Protein AF-A0A917UBI8-F1 (afdb_monomer_lite)

Structure (mmCIF, N/CA/C/O backbone):
data_AF-A0A917UBI8-F1
#
_entry.id   AF-A0A917UBI8-F1
#
loop_
_atom_site.group_PDB
_atom_site.id
_atom_site.type_symbol
_atom_site.label_atom_id
_atom_site.label_alt_id
_atom_site.label_comp_id
_atom_site.label_asym_id
_atom_site.label_entity_id
_atom_site.label_seq_id
_atom_site.pdbx_PDB_ins_code
_atom_site.Cartn_x
_atom_site.Cartn_y
_atom_site.Cartn_z
_atom_site.occupancy
_atom_site.B_iso_or_equiv
_atom_site.auth_seq_id
_atom_site.auth_comp_id
_atom_site.auth_asym_id
_atom_site.auth_atom_id
_atom_site.pdbx_PDB_model_num
ATOM 1 N N . MET A 1 1 ? 27.280 6.535 -14.711 1.00 74.44 1 MET A N 1
ATOM 2 C CA . MET A 1 1 ? 27.714 5.138 -14.961 1.00 74.44 1 MET A CA 1
ATOM 3 C C . MET A 1 1 ? 26.727 4.226 -14.257 1.00 74.44 1 MET A C 1
ATOM 5 O O . MET A 1 1 ? 26.257 4.630 -13.208 1.00 74.44 1 MET A O 1
ATOM 9 N N . ALA A 1 2 ? 26.391 3.058 -14.809 1.00 80.56 2 ALA A N 1
ATOM 10 C CA . ALA A 1 2 ? 25.482 2.138 -14.119 1.00 80.56 2 ALA A CA 1
ATOM 11 C C . ALA A 1 2 ? 26.117 1.591 -12.827 1.00 80.56 2 ALA A C 1
ATOM 13 O O . ALA A 1 2 ? 27.341 1.421 -12.773 1.00 80.56 2 ALA A O 1
ATOM 14 N N . SER A 1 3 ? 25.298 1.287 -11.822 1.00 87.62 3 SER A N 1
ATOM 15 C CA . SER A 1 3 ? 25.750 0.708 -10.553 1.00 87.62 3 SER A CA 1
ATOM 16 C C . SER A 1 3 ? 26.307 -0.712 -10.720 1.00 87.62 3 SER A C 1
ATOM 18 O O . SER A 1 3 ? 26.071 -1.385 -11.731 1.00 87.62 3 SER A O 1
ATOM 20 N N . GLN A 1 4 ? 27.043 -1.208 -9.717 1.00 89.50 4 GLN A N 1
ATOM 21 C CA . GLN A 1 4 ? 27.468 -2.615 -9.709 1.00 89.50 4 GLN A CA 1
ATOM 22 C C . GLN A 1 4 ? 26.261 -3.564 -9.657 1.00 89.50 4 GLN A C 1
ATOM 24 O O . GLN A 1 4 ? 26.251 -4.562 -10.371 1.00 89.50 4 GLN A O 1
ATOM 29 N N . GLY A 1 5 ? 25.216 -3.218 -8.895 1.00 89.19 5 GLY A N 1
ATOM 30 C CA . GLY A 1 5 ? 23.980 -4.003 -8.823 1.00 89.19 5 GLY A CA 1
ATOM 31 C C . GLY A 1 5 ? 23.289 -4.155 -10.182 1.00 89.19 5 GLY A C 1
ATOM 32 O O . GLY A 1 5 ? 22.880 -5.261 -10.533 1.00 89.19 5 GLY A O 1
ATOM 33 N N . PHE A 1 6 ? 23.242 -3.085 -10.987 1.00 91.69 6 PHE A N 1
ATOM 34 C CA . PHE A 1 6 ? 22.719 -3.143 -12.356 1.00 91.69 6 PHE A CA 1
ATOM 35 C C . PHE A 1 6 ? 23.549 -4.078 -13.241 1.00 91.69 6 PHE A C 1
ATOM 37 O O . PHE A 1 6 ? 22.990 -4.904 -13.961 1.00 91.69 6 PHE A O 1
ATOM 44 N N . ARG A 1 7 ? 24.885 -3.980 -13.187 1.00 92.88 7 ARG A N 1
ATOM 45 C CA . ARG A 1 7 ? 25.772 -4.860 -13.969 1.00 92.88 7 ARG A CA 1
ATOM 46 C C . ARG A 1 7 ? 25.582 -6.331 -13.600 1.00 92.88 7 ARG A C 1
ATOM 48 O O . ARG A 1 7 ? 25.448 -7.155 -14.502 1.00 92.88 7 ARG A O 1
ATOM 55 N N . ASP A 1 8 ? 25.516 -6.644 -12.306 1.00 93.31 8 ASP A N 1
ATOM 56 C CA . ASP A 1 8 ? 25.285 -8.006 -11.809 1.00 93.31 8 ASP A CA 1
ATOM 57 C C . ASP A 1 8 ? 23.920 -8.544 -12.267 1.00 93.31 8 ASP A C 1
ATOM 59 O O . ASP A 1 8 ? 23.809 -9.694 -12.689 1.00 93.31 8 ASP A O 1
ATOM 63 N N . TRP A 1 9 ? 22.880 -7.706 -12.226 1.00 94.38 9 TRP A N 1
ATOM 64 C CA . TRP A 1 9 ? 21.537 -8.056 -12.689 1.00 94.38 9 TRP A CA 1
ATOM 65 C C . TRP A 1 9 ? 21.495 -8.350 -14.192 1.00 94.38 9 TRP A C 1
ATOM 67 O O . TRP A 1 9 ? 20.914 -9.351 -14.613 1.00 94.38 9 TRP A O 1
ATOM 77 N N . VAL A 1 10 ? 22.151 -7.516 -15.007 1.00 94.25 10 VAL A N 1
ATOM 78 C CA . VAL A 1 10 ? 22.280 -7.739 -16.454 1.00 94.25 10 VAL A CA 1
ATOM 79 C C . VAL A 1 10 ? 23.043 -9.032 -16.737 1.00 94.25 10 VAL A C 1
ATOM 81 O O . VAL A 1 10 ? 22.577 -9.838 -17.541 1.00 94.25 10 VAL A O 1
ATOM 84 N N . ALA A 1 11 ? 24.165 -9.268 -16.051 1.00 96.56 11 ALA A N 1
ATOM 85 C CA . ALA A 1 11 ? 24.957 -10.489 -16.199 1.00 96.56 11 ALA A CA 1
ATOM 86 C C . ALA A 1 11 ? 24.172 -11.754 -15.805 1.00 96.56 11 ALA A C 1
ATOM 88 O O . ALA A 1 11 ? 24.358 -12.807 -16.409 1.00 96.56 11 ALA A O 1
ATOM 89 N N . ALA A 1 12 ? 23.254 -11.645 -14.841 1.00 95.75 12 ALA A N 1
ATOM 90 C CA . ALA A 1 12 ? 22.365 -12.726 -14.424 1.00 95.75 12 ALA A CA 1
ATOM 91 C C . ALA A 1 12 ? 21.168 -12.966 -15.371 1.00 95.75 12 ALA A C 1
ATOM 93 O O . ALA A 1 12 ? 20.332 -13.818 -15.078 1.00 95.75 12 ALA A O 1
ATOM 94 N N . GLY A 1 13 ? 21.053 -12.228 -16.483 1.00 96.69 13 GLY A N 1
ATOM 95 C CA . GLY A 1 13 ? 19.948 -12.369 -17.440 1.00 96.69 13 GLY A CA 1
ATOM 96 C C . GLY A 1 13 ? 18.699 -11.558 -17.086 1.00 96.69 13 GLY A C 1
ATOM 97 O O . GLY A 1 13 ? 17.601 -11.904 -17.512 1.00 96.69 13 GLY A O 1
ATOM 98 N N . LYS A 1 14 ? 18.857 -10.480 -16.309 1.00 94.31 14 LYS A N 1
ATOM 99 C CA . LYS A 1 14 ? 17.780 -9.582 -15.864 1.00 94.31 14 LYS A CA 1
ATOM 100 C C . LYS A 1 14 ? 16.619 -10.259 -15.099 1.00 94.31 14 LYS A C 1
ATOM 102 O O . LYS A 1 14 ? 15.455 -9.937 -15.348 1.00 94.31 14 LYS A O 1
ATOM 107 N N . PRO A 1 15 ? 16.882 -11.165 -14.140 1.00 95.88 15 PRO A N 1
ATOM 108 C CA . PRO A 1 15 ? 15.826 -11.788 -13.343 1.00 95.88 15 PRO A CA 1
ATOM 109 C C . PRO A 1 15 ? 15.035 -10.744 -12.540 1.00 95.88 15 PRO A C 1
ATOM 111 O O . PRO A 1 15 ? 15.608 -9.821 -11.962 1.00 95.88 15 PRO A O 1
ATOM 114 N N . TYR A 1 16 ? 13.714 -10.894 -12.478 1.00 94.75 16 TYR A N 1
ATOM 115 C CA . TYR A 1 16 ? 12.839 -9.984 -11.741 1.00 94.75 16 TYR A CA 1
ATOM 116 C C . TYR A 1 16 ? 11.715 -10.755 -11.057 1.00 94.75 16 TYR A C 1
ATOM 118 O O . TYR A 1 16 ? 11.096 -11.648 -11.637 1.00 94.75 16 TYR A O 1
ATOM 126 N N . THR A 1 17 ? 11.425 -10.407 -9.809 1.00 95.19 17 THR A N 1
ATOM 127 C CA . THR A 1 17 ? 10.272 -10.929 -9.082 1.00 95.19 17 THR A CA 1
ATOM 128 C C . THR A 1 17 ? 9.752 -9.884 -8.105 1.00 95.19 17 THR A C 1
ATOM 130 O O . THR A 1 17 ? 10.434 -9.526 -7.154 1.00 95.19 17 THR A O 1
ATOM 133 N N . LEU A 1 18 ? 8.512 -9.436 -8.283 1.00 96.75 18 LEU A N 1
ATOM 134 C CA . LEU A 1 18 ? 7.826 -8.643 -7.263 1.00 96.75 18 LEU A CA 1
ATOM 135 C C . LEU A 1 18 ? 7.542 -9.512 -6.020 1.00 96.75 18 LEU A C 1
ATOM 137 O O . LEU A 1 18 ? 7.164 -10.687 -6.159 1.00 96.75 18 LEU A O 1
ATOM 141 N N . ILE A 1 19 ? 7.732 -8.963 -4.820 1.00 97.12 19 ILE A N 1
ATOM 142 C CA . ILE A 1 19 ? 7.431 -9.666 -3.561 1.00 97.12 19 ILE A CA 1
ATOM 143 C C . ILE A 1 19 ? 5.940 -10.001 -3.436 1.00 97.12 19 ILE A C 1
ATOM 145 O O . ILE A 1 19 ? 5.083 -9.315 -4.001 1.00 97.12 19 ILE A O 1
ATOM 149 N N . ARG A 1 20 ? 5.622 -11.071 -2.702 1.00 98.00 20 ARG A N 1
ATOM 150 C CA . ARG A 1 20 ? 4.255 -11.590 -2.555 1.00 98.00 20 ARG A CA 1
ATOM 151 C C . ARG A 1 20 ? 3.246 -10.538 -2.074 1.00 98.00 20 ARG A C 1
ATOM 153 O O . ARG A 1 20 ? 2.217 -10.410 -2.740 1.00 98.00 20 ARG A O 1
ATOM 160 N N . PRO A 1 21 ? 3.506 -9.738 -1.021 1.00 98.25 21 PRO A N 1
ATOM 161 C CA . PRO A 1 21 ? 2.500 -8.788 -0.561 1.00 98.25 21 PRO A CA 1
ATOM 162 C C . PRO A 1 21 ? 2.280 -7.624 -1.540 1.00 98.25 21 PRO A C 1
ATOM 164 O O . PRO A 1 21 ? 1.141 -7.218 -1.763 1.00 98.25 21 PRO A O 1
ATOM 167 N N . ALA A 1 22 ? 3.332 -7.154 -2.219 1.00 97.94 22 ALA A N 1
ATOM 168 C CA . ALA A 1 22 ? 3.197 -6.140 -3.264 1.00 97.94 22 ALA A CA 1
ATOM 169 C C . ALA A 1 22 ? 2.416 -6.676 -4.480 1.00 97.94 22 ALA A C 1
ATOM 171 O O . ALA A 1 22 ? 1.568 -5.976 -5.031 1.00 97.94 22 ALA A O 1
ATOM 172 N N . LYS A 1 23 ? 2.621 -7.945 -4.869 1.00 98.06 23 LYS A N 1
ATOM 173 C CA . LYS A 1 23 ? 1.799 -8.604 -5.903 1.00 98.06 23 LYS A CA 1
ATOM 174 C C . LYS A 1 23 ? 0.319 -8.636 -5.524 1.00 98.06 23 LYS A C 1
ATOM 176 O O . LYS A 1 23 ? -0.518 -8.366 -6.384 1.00 98.06 23 LYS A O 1
ATOM 181 N N . ALA A 1 24 ? 0.003 -8.962 -4.270 1.00 98.19 24 ALA A N 1
ATOM 182 C CA . ALA A 1 24 ? -1.373 -9.004 -3.785 1.00 98.19 24 ALA A CA 1
ATOM 183 C C . ALA A 1 24 ? -2.028 -7.616 -3.820 1.00 98.19 24 ALA A C 1
ATOM 185 O O . ALA A 1 24 ? -3.087 -7.461 -4.429 1.00 98.19 24 ALA A O 1
ATOM 186 N N . LEU A 1 25 ? -1.351 -6.594 -3.284 1.00 98.44 25 LEU A N 1
ATOM 187 C CA . LEU A 1 25 ? -1.843 -5.216 -3.321 1.00 98.44 25 LEU A CA 1
ATOM 188 C C . LEU A 1 25 ? -2.053 -4.732 -4.765 1.00 98.44 25 LEU A C 1
ATOM 190 O O . LEU A 1 25 ? -3.128 -4.235 -5.098 1.00 98.44 25 LEU A O 1
ATOM 194 N N . LYS A 1 26 ? -1.068 -4.947 -5.650 1.00 98.31 26 LYS A N 1
ATOM 195 C CA . LYS A 1 26 ? -1.175 -4.619 -7.080 1.00 98.31 26 LYS A CA 1
ATOM 196 C C . LYS A 1 26 ? -2.383 -5.296 -7.723 1.00 98.31 26 LYS A C 1
ATOM 198 O O . LYS A 1 26 ? -3.141 -4.636 -8.429 1.00 98.31 26 LYS A O 1
ATOM 203 N N . ARG A 1 27 ? -2.575 -6.600 -7.501 1.00 98.25 27 ARG A N 1
ATOM 204 C CA . ARG A 1 27 ? -3.721 -7.350 -8.039 1.00 98.25 27 ARG A CA 1
ATOM 205 C C . ARG A 1 27 ? -5.045 -6.733 -7.589 1.00 98.25 27 ARG A C 1
ATOM 207 O O . ARG A 1 27 ? -5.900 -6.491 -8.436 1.00 98.25 27 ARG A O 1
ATOM 214 N N . ASN A 1 28 ? -5.192 -6.468 -6.294 1.00 97.69 28 ASN A N 1
ATOM 215 C CA . ASN A 1 28 ? -6.452 -6.005 -5.718 1.00 97.69 28 ASN A CA 1
ATOM 216 C C . ASN A 1 28 ? -6.777 -4.573 -6.180 1.00 97.69 28 ASN A C 1
ATOM 218 O O . ASN A 1 28 ? -7.883 -4.319 -6.641 1.00 97.69 28 ASN A O 1
ATOM 222 N N . LEU A 1 29 ? -5.795 -3.664 -6.214 1.00 97.94 29 LEU A N 1
ATOM 223 C CA . LEU A 1 29 ? -5.980 -2.315 -6.769 1.00 97.94 29 LEU A CA 1
ATOM 224 C C . LEU A 1 29 ? -6.343 -2.342 -8.263 1.00 97.94 29 LEU A C 1
ATOM 226 O O . LEU A 1 29 ? -7.257 -1.639 -8.698 1.00 97.94 29 LEU A O 1
ATOM 230 N N . LYS A 1 30 ? -5.674 -3.189 -9.057 1.00 97.88 30 LYS A N 1
ATOM 231 C CA . LYS A 1 30 ? -5.995 -3.346 -10.484 1.00 97.88 30 LYS A CA 1
ATOM 232 C C . LYS A 1 30 ? -7.395 -3.918 -10.711 1.00 97.88 30 LYS A C 1
ATOM 234 O O . LYS A 1 30 ? -8.026 -3.544 -11.695 1.00 97.88 30 LYS A O 1
ATOM 239 N N . ALA A 1 31 ? -7.900 -4.771 -9.816 1.00 97.25 31 ALA A N 1
ATOM 240 C CA . ALA A 1 31 ? -9.273 -5.277 -9.886 1.00 97.25 31 ALA A CA 1
ATOM 241 C C . ALA A 1 31 ? -10.322 -4.157 -9.746 1.00 97.25 31 ALA A C 1
ATOM 243 O O . ALA A 1 31 ? -11.411 -4.269 -10.301 1.00 97.25 31 ALA A O 1
ATOM 244 N N . HIS A 1 32 ? -9.968 -3.044 -9.095 1.00 96.38 32 HIS A N 1
ATOM 245 C CA . HIS A 1 32 ? -10.801 -1.838 -9.023 1.00 96.38 32 HIS A CA 1
ATOM 246 C C . HIS A 1 32 ? -10.590 -0.866 -10.187 1.00 96.38 32 HIS A C 1
ATOM 248 O O . HIS A 1 32 ? -11.208 0.196 -10.195 1.00 96.38 32 HIS A O 1
ATOM 254 N N . GLY A 1 33 ? -9.757 -1.202 -11.176 1.00 96.31 33 GLY A N 1
ATOM 255 C CA . GLY A 1 33 ? -9.504 -0.372 -12.357 1.00 96.31 33 GLY A CA 1
ATOM 256 C C . GLY A 1 33 ? -8.397 0.674 -12.190 1.00 96.31 33 GLY A C 1
ATOM 257 O O . GLY A 1 33 ? -8.319 1.592 -13.002 1.00 96.31 33 GLY A O 1
ATOM 258 N N . LEU A 1 34 ? -7.551 0.558 -11.162 1.00 97.50 34 LEU A N 1
ATOM 259 C CA . LEU A 1 34 ? -6.377 1.420 -10.999 1.00 97.50 34 LEU A CA 1
ATOM 260 C C . LEU A 1 34 ? -5.207 0.961 -11.876 1.00 97.50 34 LEU A C 1
ATOM 262 O O . LEU A 1 34 ? -5.007 -0.234 -12.118 1.00 97.50 34 LEU A O 1
ATOM 266 N N . THR A 1 35 ? -4.382 1.921 -12.289 1.00 97.81 35 THR A N 1
ATOM 267 C CA . THR A 1 35 ? -3.086 1.650 -12.917 1.00 97.81 35 THR A CA 1
ATOM 268 C C . THR A 1 35 ? -2.023 1.551 -11.830 1.00 97.81 35 THR A C 1
ATOM 270 O O . THR A 1 35 ? -1.863 2.471 -11.033 1.00 97.81 35 THR A O 1
ATOM 273 N N . VAL A 1 36 ? -1.298 0.430 -11.799 1.00 97.88 36 VAL A N 1
ATOM 274 C CA . VAL A 1 36 ? -0.231 0.177 -10.822 1.00 97.88 36 VAL A CA 1
ATOM 275 C C . VAL A 1 36 ? 1.026 -0.307 -11.539 1.00 97.88 36 VAL A C 1
ATOM 277 O O . VAL A 1 36 ? 1.007 -1.384 -12.158 1.00 97.88 36 VAL A O 1
ATOM 280 N N . PHE A 1 37 ? 2.104 0.468 -11.437 1.00 96.62 37 PHE A N 1
ATOM 281 C CA . PHE A 1 37 ? 3.432 0.114 -11.936 1.00 96.62 37 PHE A CA 1
ATOM 282 C C . PHE A 1 37 ? 4.262 -0.545 -10.831 1.00 96.62 37 PHE A C 1
ATOM 284 O O . PHE A 1 37 ? 4.101 -0.246 -9.654 1.00 96.62 37 PHE A O 1
ATOM 291 N N . ASP A 1 38 ? 5.111 -1.494 -11.207 1.00 94.19 38 ASP A N 1
ATOM 292 C CA . ASP A 1 38 ? 6.000 -2.243 -10.304 1.00 94.19 38 ASP A CA 1
ATOM 293 C C . ASP A 1 38 ? 7.415 -2.404 -10.870 1.00 94.19 38 ASP A C 1
ATOM 295 O O . ASP A 1 38 ? 8.256 -3.088 -10.281 1.00 94.19 38 ASP A O 1
ATOM 299 N N . PHE A 1 39 ? 7.671 -1.830 -12.044 1.00 89.81 39 PHE A N 1
ATOM 300 C CA . PHE A 1 39 ? 8.932 -1.964 -12.748 1.00 89.81 39 PHE A CA 1
ATOM 301 C C . PHE A 1 39 ? 9.517 -0.577 -13.032 1.00 89.81 39 PHE A C 1
ATOM 303 O O . PHE A 1 39 ? 8.788 0.286 -13.522 1.00 89.8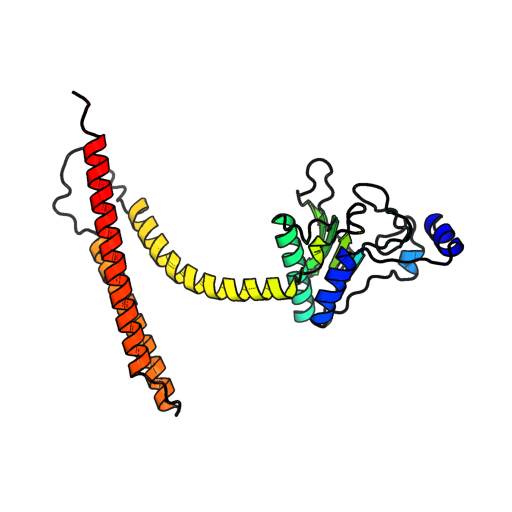1 39 PHE A O 1
ATOM 310 N N . PRO A 1 40 ? 10.814 -0.366 -12.751 1.00 82.00 40 PRO A N 1
ATOM 311 C CA . PRO A 1 40 ? 11.465 0.926 -12.903 1.00 82.00 40 PRO A CA 1
ATOM 312 C C . PRO A 1 40 ? 11.622 1.300 -14.373 1.00 82.00 40 PRO A C 1
ATOM 314 O O . PRO A 1 40 ? 11.914 0.444 -15.217 1.00 82.00 40 PRO A O 1
ATOM 317 N N . ASP A 1 41 ? 11.558 2.597 -14.658 1.00 84.06 41 ASP A N 1
ATOM 318 C CA . ASP A 1 41 ? 12.051 3.118 -15.928 1.00 84.06 41 ASP A CA 1
ATOM 319 C C . ASP A 1 41 ? 13.587 3.009 -16.041 1.00 84.06 41 ASP A C 1
ATOM 321 O O . ASP A 1 41 ? 14.307 2.627 -15.111 1.00 84.06 41 ASP A O 1
ATOM 325 N N . ASP A 1 42 ? 14.107 3.336 -17.221 1.00 82.12 42 ASP A N 1
ATOM 326 C CA . ASP A 1 42 ? 15.540 3.288 -17.515 1.00 82.12 42 ASP A CA 1
ATOM 327 C C . ASP A 1 42 ? 16.378 4.238 -16.640 1.00 82.12 42 ASP A C 1
ATOM 329 O O . ASP A 1 42 ? 17.562 3.968 -16.413 1.00 82.12 42 ASP A O 1
ATOM 333 N N . GLY A 1 43 ? 15.788 5.334 -16.155 1.00 81.81 43 GLY A N 1
ATOM 334 C CA . GLY A 1 43 ? 16.438 6.289 -15.261 1.00 81.81 43 GLY A CA 1
ATOM 335 C C . GLY A 1 43 ? 16.680 5.668 -13.890 1.00 81.81 43 GLY A C 1
ATOM 336 O O . GLY A 1 43 ? 17.830 5.569 -13.457 1.00 81.81 43 GLY A O 1
ATOM 337 N N . HIS A 1 44 ? 15.623 5.133 -13.281 1.00 82.69 44 HIS A N 1
ATOM 338 C CA . HIS A 1 44 ? 15.668 4.423 -12.001 1.00 82.69 44 HIS A CA 1
ATOM 339 C C . HIS A 1 44 ? 16.592 3.200 -12.067 1.00 82.69 44 HIS A C 1
ATOM 341 O O . HIS A 1 44 ? 17.348 2.917 -11.135 1.00 82.69 44 HIS A O 1
ATOM 347 N N . GLN A 1 45 ? 16.604 2.480 -13.196 1.00 84.38 45 GLN A N 1
ATOM 348 C CA . GLN A 1 45 ? 17.492 1.327 -13.370 1.00 84.38 45 GLN A CA 1
ATOM 349 C C . GLN A 1 45 ? 18.979 1.695 -13.308 1.00 84.38 45 GLN A C 1
ATOM 351 O O . GLN A 1 45 ? 19.798 0.878 -12.875 1.00 84.38 45 GLN A O 1
ATOM 356 N N . ARG A 1 46 ? 19.336 2.899 -13.760 1.00 83.69 46 ARG A N 1
ATOM 357 C CA . ARG A 1 46 ? 20.724 3.362 -13.880 1.00 83.69 46 ARG A CA 1
ATOM 358 C C . ARG A 1 46 ? 21.129 4.329 -12.764 1.00 83.69 46 ARG A C 1
ATOM 360 O O . ARG A 1 46 ? 22.274 4.786 -12.786 1.00 83.69 46 ARG A O 1
ATOM 367 N N . ALA A 1 47 ? 20.225 4.617 -11.826 1.00 84.38 47 ALA A N 1
ATOM 368 C CA . ALA A 1 47 ? 20.472 5.464 -10.668 1.00 84.38 47 ALA A CA 1
ATOM 369 C C . ALA A 1 47 ? 21.599 4.907 -9.776 1.00 84.38 47 ALA A C 1
ATOM 371 O O . ALA A 1 47 ? 21.817 3.693 -9.684 1.00 84.38 47 ALA A O 1
ATOM 372 N N . GLU A 1 48 ? 22.324 5.821 -9.128 1.00 85.00 48 GLU A N 1
ATOM 373 C CA . GLU A 1 48 ? 23.371 5.521 -8.151 1.00 85.00 48 GLU A CA 1
ATOM 374 C C . GLU A 1 48 ? 23.140 6.388 -6.895 1.00 85.00 48 GLU A C 1
ATOM 376 O O . GLU A 1 48 ? 23.347 7.603 -6.962 1.00 85.00 48 GLU A O 1
ATOM 381 N N . PRO A 1 49 ? 22.713 5.797 -5.763 1.00 85.69 49 PRO A N 1
ATOM 382 C CA . PRO A 1 49 ? 22.461 4.367 -5.567 1.00 85.69 49 PRO A CA 1
ATOM 383 C C . PRO A 1 49 ? 21.187 3.869 -6.290 1.00 85.69 49 PRO A C 1
ATOM 385 O O . PRO A 1 49 ? 20.302 4.668 -6.584 1.00 85.69 49 PRO A O 1
ATOM 388 N N . PRO A 1 50 ? 21.058 2.554 -6.557 1.00 83.31 50 PRO A N 1
ATOM 389 C CA . PRO A 1 50 ? 19.843 1.972 -7.130 1.00 83.31 50 PRO A CA 1
ATOM 390 C C . PRO A 1 50 ? 18.596 2.166 -6.263 1.00 83.31 50 PRO A C 1
ATOM 392 O O . PRO A 1 50 ? 18.613 1.868 -5.064 1.00 83.31 50 PRO A O 1
ATOM 395 N N . GLU A 1 51 ? 17.502 2.571 -6.902 1.00 83.69 51 GLU A N 1
ATOM 396 C CA . GLU A 1 51 ? 16.236 2.933 -6.256 1.00 83.69 51 GLU A CA 1
ATOM 397 C C . GLU A 1 51 ? 15.271 1.741 -6.112 1.00 83.69 51 GLU A C 1
ATOM 399 O O . GLU A 1 51 ? 15.531 0.629 -6.567 1.00 83.69 51 GLU A O 1
ATOM 404 N N . ASP A 1 52 ? 14.161 1.955 -5.416 1.00 78.31 52 ASP A N 1
ATOM 405 C CA . ASP A 1 52 ? 13.317 0.953 -4.727 1.00 78.31 52 ASP A CA 1
ATOM 406 C C . ASP A 1 52 ? 12.539 0.025 -5.660 1.00 78.31 52 ASP A C 1
ATOM 408 O O . ASP A 1 52 ? 12.212 -1.115 -5.311 1.00 78.31 52 ASP A O 1
ATOM 412 N N . HIS A 1 53 ? 12.281 0.512 -6.870 1.00 85.25 53 HIS A N 1
ATOM 413 C CA . HIS A 1 53 ? 11.693 -0.255 -7.963 1.00 85.25 53 HIS A CA 1
ATOM 414 C C . HIS A 1 53 ? 12.665 -1.288 -8.535 1.00 85.25 53 HIS A C 1
ATOM 416 O O . HIS A 1 53 ? 12.254 -2.263 -9.164 1.00 85.25 53 HIS A O 1
ATOM 422 N N . THR A 1 54 ? 13.970 -1.129 -8.304 1.00 90.62 54 THR A N 1
ATOM 423 C CA . THR A 1 54 ? 14.965 -2.009 -8.912 1.00 90.62 54 THR A CA 1
ATOM 424 C C . THR A 1 54 ? 15.105 -3.353 -8.175 1.00 90.62 54 THR A C 1
ATOM 426 O O . THR A 1 54 ? 15.141 -3.404 -6.943 1.00 90.62 54 THR A O 1
ATOM 429 N N . PRO A 1 55 ? 15.286 -4.471 -8.910 1.00 90.12 55 PRO A N 1
ATOM 430 C CA . PRO A 1 55 ? 15.556 -5.798 -8.335 1.00 90.12 55 PRO A CA 1
ATOM 431 C C . PRO A 1 55 ? 16.889 -5.905 -7.560 1.00 90.12 55 PRO A C 1
ATOM 433 O O . PRO A 1 55 ? 17.205 -6.955 -6.996 1.00 90.12 55 PRO A O 1
ATOM 436 N N . TYR A 1 56 ? 17.687 -4.839 -7.565 1.00 90.88 56 TYR A N 1
ATOM 437 C CA . TYR A 1 56 ? 18.993 -4.685 -6.920 1.00 90.88 56 TYR A CA 1
ATOM 438 C C . TYR A 1 56 ? 19.059 -3.396 -6.091 1.00 90.88 56 TYR A C 1
ATOM 440 O O . TYR A 1 56 ? 20.141 -2.851 -5.876 1.00 90.88 56 TYR A O 1
ATOM 448 N N . SER A 1 57 ? 17.898 -2.912 -5.642 1.00 89.06 57 SER A N 1
ATOM 449 C CA . SER A 1 57 ? 17.775 -1.710 -4.825 1.00 89.06 57 SER A CA 1
ATOM 450 C C . SER A 1 57 ? 18.705 -1.764 -3.613 1.00 89.06 57 SER A C 1
ATOM 452 O O . SER A 1 57 ? 18.761 -2.774 -2.901 1.00 89.06 57 SER A O 1
ATOM 454 N N . ALA A 1 58 ? 19.394 -0.654 -3.347 1.00 86.81 58 ALA A N 1
ATOM 455 C CA . ALA A 1 58 ? 20.254 -0.506 -2.176 1.00 86.81 58 ALA A CA 1
ATOM 456 C C . ALA A 1 58 ? 19.477 -0.081 -0.912 1.00 86.81 58 ALA A C 1
ATOM 458 O O . ALA A 1 58 ? 20.053 -0.039 0.173 1.00 86.81 58 ALA A O 1
ATOM 459 N N . THR A 1 59 ? 18.175 0.212 -1.018 1.00 88.12 59 THR A N 1
ATOM 460 C CA . THR A 1 59 ? 17.369 0.841 0.049 1.00 88.12 59 THR A CA 1
ATOM 461 C C . THR A 1 59 ? 16.651 -0.167 0.961 1.00 88.12 59 THR A C 1
ATOM 463 O O . THR A 1 59 ? 15.608 0.134 1.550 1.00 88.12 59 THR A O 1
ATOM 466 N N . GLY A 1 60 ? 17.182 -1.387 1.080 1.00 88.62 60 GLY A N 1
ATOM 467 C CA . GLY A 1 60 ? 16.592 -2.452 1.895 1.00 88.62 60 GLY A CA 1
ATOM 468 C C . GLY A 1 60 ? 16.475 -2.094 3.385 1.00 88.62 60 GLY A C 1
ATOM 469 O O . GLY A 1 60 ? 17.342 -1.433 3.950 1.00 88.62 60 GLY A O 1
ATOM 470 N N . TRP A 1 61 ? 15.400 -2.552 4.030 1.00 93.00 61 TRP A N 1
ATOM 471 C CA . TRP A 1 61 ? 15.189 -2.472 5.482 1.00 93.00 61 TRP A CA 1
ATOM 472 C C . TRP A 1 61 ? 14.273 -3.616 5.947 1.00 93.00 61 TRP A C 1
ATOM 474 O O . TRP A 1 61 ? 13.305 -3.899 5.243 1.00 93.00 61 TRP A O 1
ATOM 484 N N . PRO A 1 62 ? 14.498 -4.256 7.111 1.00 93.12 62 PRO A N 1
ATOM 485 C CA . PRO A 1 62 ? 15.506 -3.939 8.134 1.00 93.12 62 PRO A CA 1
ATOM 486 C C . PRO A 1 62 ? 16.925 -4.419 7.799 1.00 93.12 62 PRO A C 1
ATOM 488 O O . PRO A 1 62 ? 17.856 -4.167 8.555 1.00 93.12 62 PRO A O 1
ATOM 491 N N . GLY A 1 63 ? 17.107 -5.081 6.659 1.00 90.31 63 GLY A N 1
ATOM 492 C CA . GLY A 1 63 ? 18.411 -5.490 6.151 1.00 90.31 63 GLY A CA 1
ATOM 493 C C . GLY A 1 63 ? 18.492 -5.383 4.628 1.00 90.31 63 GLY A C 1
ATOM 494 O O . GLY A 1 63 ? 17.559 -4.880 3.989 1.00 90.31 63 GLY A O 1
ATOM 495 N N . PRO A 1 64 ? 19.593 -5.867 4.031 1.00 89.12 64 PRO A N 1
ATOM 496 C CA . PRO A 1 64 ? 19.778 -5.856 2.587 1.00 89.12 64 PRO A CA 1
ATOM 497 C C . PRO A 1 64 ? 18.627 -6.548 1.853 1.00 89.12 64 PRO A C 1
ATOM 499 O O . PRO A 1 64 ? 18.059 -7.526 2.335 1.00 89.12 64 PRO A O 1
ATOM 502 N N . ASN A 1 65 ? 18.302 -6.050 0.664 1.00 89.31 65 ASN A N 1
ATOM 503 C CA . ASN A 1 65 ? 17.324 -6.685 -0.207 1.00 89.31 65 ASN A CA 1
ATOM 504 C C . ASN A 1 65 ? 17.841 -8.045 -0.692 1.00 89.31 65 ASN A C 1
ATOM 506 O O . ASN A 1 65 ? 18.972 -8.150 -1.175 1.00 89.31 65 ASN A O 1
ATOM 510 N N . ALA A 1 66 ? 16.993 -9.075 -0.643 1.00 89.88 66 ALA A N 1
ATOM 511 C CA . ALA A 1 66 ? 17.271 -10.305 -1.374 1.00 89.88 66 ALA A CA 1
ATOM 512 C C . ALA A 1 66 ? 17.375 -9.989 -2.872 1.00 89.88 66 ALA A C 1
ATOM 514 O O . ALA A 1 66 ? 16.573 -9.214 -3.412 1.00 89.88 66 ALA A O 1
ATOM 515 N N . ARG A 1 67 ? 18.377 -10.580 -3.530 1.00 90.06 67 ARG A N 1
ATOM 516 C CA . ARG A 1 67 ? 18.645 -10.325 -4.945 1.00 90.06 67 ARG A CA 1
ATOM 517 C C . ARG A 1 67 ? 17.446 -10.698 -5.809 1.00 90.06 67 ARG A C 1
ATOM 519 O O . ARG A 1 67 ? 16.787 -11.717 -5.614 1.00 90.06 67 ARG A O 1
ATOM 526 N N . TRP A 1 68 ? 17.246 -9.844 -6.801 1.00 93.62 68 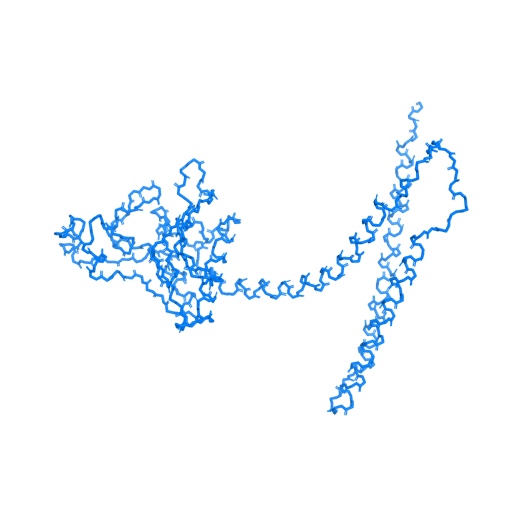TRP A N 1
ATOM 527 C CA . TRP A 1 68 ? 16.287 -9.940 -7.895 1.00 93.62 68 TRP A CA 1
ATOM 528 C C . TRP A 1 68 ? 14.824 -9.748 -7.507 1.00 93.62 68 TRP A C 1
ATOM 530 O O . TRP A 1 68 ? 13.919 -10.059 -8.285 1.00 93.62 68 TRP A O 1
ATOM 540 N N . LYS A 1 69 ? 14.597 -9.192 -6.316 1.00 94.38 69 LYS A N 1
ATOM 541 C CA . LYS A 1 69 ? 13.270 -8.922 -5.774 1.00 94.38 69 LYS A CA 1
ATOM 542 C C . LYS A 1 69 ? 12.994 -7.423 -5.778 1.00 94.38 69 LYS A C 1
ATOM 544 O O . LYS A 1 69 ? 13.746 -6.669 -5.163 1.00 94.38 69 LYS A O 1
ATOM 549 N N . ALA A 1 70 ? 11.920 -7.009 -6.440 1.00 94.81 70 ALA A N 1
ATOM 550 C CA . ALA A 1 70 ? 11.405 -5.643 -6.359 1.00 94.81 70 ALA A CA 1
ATOM 551 C C . ALA A 1 70 ? 10.334 -5.549 -5.270 1.00 94.81 70 ALA A C 1
ATOM 553 O O . ALA A 1 70 ? 9.617 -6.523 -5.010 1.00 94.81 70 ALA A O 1
ATOM 554 N N . ARG A 1 71 ? 10.252 -4.389 -4.613 1.00 95.62 71 ARG A N 1
ATOM 555 C CA . ARG A 1 71 ? 9.402 -4.182 -3.424 1.00 95.62 71 ARG A CA 1
ATOM 556 C C . ARG A 1 71 ? 8.562 -2.919 -3.486 1.00 95.62 71 ARG A C 1
ATOM 558 O O . ARG A 1 71 ? 7.837 -2.658 -2.528 1.00 95.62 71 ARG A O 1
ATOM 565 N N . ALA A 1 72 ? 8.684 -2.153 -4.563 1.00 96.25 72 ALA A N 1
ATOM 566 C CA . ALA A 1 72 ? 7.970 -0.907 -4.731 1.00 96.25 72 ALA A CA 1
ATOM 567 C C . ALA A 1 72 ? 6.816 -1.026 -5.730 1.00 96.25 72 ALA A C 1
ATOM 569 O O . ALA A 1 72 ? 6.823 -1.895 -6.606 1.00 96.25 72 ALA A O 1
ATOM 570 N N . LEU A 1 73 ? 5.812 -0.173 -5.542 1.00 97.88 73 LEU A N 1
ATOM 571 C CA . LEU A 1 73 ? 4.655 -0.005 -6.411 1.00 97.88 73 LEU A CA 1
ATOM 572 C C . LEU A 1 73 ? 4.356 1.482 -6.558 1.00 97.88 73 LEU A C 1
ATOM 574 O O . LEU A 1 73 ? 4.347 2.181 -5.549 1.00 97.88 73 LEU A O 1
ATOM 578 N N . ASP A 1 74 ? 3.983 1.910 -7.759 1.00 97.62 74 ASP A N 1
ATOM 579 C CA . ASP A 1 74 ? 3.417 3.239 -7.993 1.00 97.62 74 ASP A CA 1
ATOM 580 C C . ASP A 1 74 ? 1.948 3.097 -8.378 1.00 97.62 74 ASP A C 1
ATOM 582 O O . ASP A 1 74 ? 1.608 2.482 -9.393 1.00 97.62 74 ASP A O 1
ATOM 586 N N . ILE A 1 75 ? 1.066 3.645 -7.547 1.00 98.25 75 ILE A N 1
ATOM 587 C CA . ILE A 1 75 ? -0.380 3.667 -7.761 1.00 98.25 75 ILE A CA 1
ATOM 588 C C . ILE A 1 75 ? -0.725 5.004 -8.412 1.00 98.25 75 ILE A C 1
ATOM 590 O O . ILE A 1 75 ? -0.611 6.069 -7.796 1.00 98.25 75 ILE A O 1
AT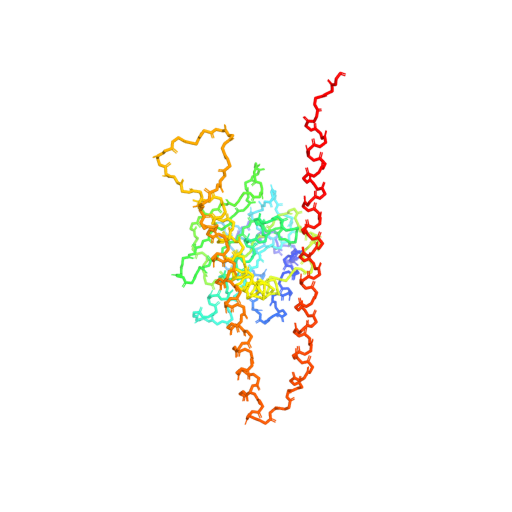OM 594 N N . MET A 1 76 ? -1.135 4.951 -9.674 1.00 97.38 76 MET A N 1
ATOM 595 C CA . MET A 1 76 ? -1.444 6.145 -10.450 1.00 97.38 76 MET A CA 1
ATOM 596 C C . MET A 1 76 ? -2.878 6.604 -10.193 1.00 97.38 76 MET A C 1
ATOM 598 O O . MET A 1 76 ? -3.775 5.760 -10.083 1.00 97.38 76 MET A O 1
ATOM 602 N N . PRO A 1 77 ? -3.133 7.923 -10.190 1.00 94.94 77 PRO A N 1
ATOM 603 C CA . PRO A 1 77 ? -4.499 8.415 -10.194 1.00 94.94 77 PRO A CA 1
ATOM 604 C C . PRO A 1 77 ? -5.186 7.966 -11.492 1.00 94.94 77 PRO A C 1
ATOM 606 O O . PRO A 1 77 ? -4.569 7.960 -12.561 1.00 94.94 77 PRO A O 1
ATOM 609 N N . ARG A 1 78 ? -6.477 7.613 -11.438 1.00 93.31 78 ARG A N 1
ATOM 610 C CA . ARG A 1 78 ? -7.228 7.231 -12.656 1.00 93.31 78 ARG A CA 1
ATOM 611 C C . ARG A 1 78 ? -7.329 8.355 -13.677 1.00 93.31 78 ARG A C 1
ATOM 613 O O . ARG A 1 78 ? -7.509 8.100 -14.865 1.00 93.31 78 ARG A O 1
ATOM 620 N N . ALA A 1 79 ? -7.275 9.590 -13.201 1.00 92.00 79 ALA A N 1
ATOM 621 C CA . ALA A 1 79 ? -7.359 10.777 -14.021 1.00 92.00 79 ALA A CA 1
ATOM 622 C C . ALA A 1 79 ? -6.453 11.862 -13.448 1.00 92.00 79 ALA A C 1
ATOM 624 O O . ALA A 1 79 ? -6.364 12.031 -12.232 1.00 92.00 79 ALA A O 1
ATOM 625 N N . ASP A 1 80 ? -5.839 12.641 -14.333 1.00 89.19 80 ASP A N 1
ATOM 626 C CA . ASP A 1 80 ? -5.064 13.820 -13.955 1.00 89.19 80 ASP A CA 1
ATOM 627 C C . ASP A 1 80 ? -5.995 15.019 -13.695 1.00 89.19 80 ASP A C 1
ATOM 629 O O . ASP A 1 80 ? -6.075 15.989 -14.447 1.00 89.19 80 ASP A O 1
ATOM 633 N N . ASN A 1 81 ? -6.816 14.896 -12.654 1.00 89.25 81 ASN A N 1
ATOM 634 C CA . ASN A 1 81 ? -7.744 15.926 -12.201 1.00 89.25 81 ASN A CA 1
ATOM 635 C C . ASN A 1 81 ? -7.920 15.863 -10.673 1.00 89.25 81 ASN A C 1
ATOM 637 O O . ASN A 1 81 ? -7.338 15.015 -9.996 1.00 89.25 81 ASN A O 1
ATOM 641 N N . SER A 1 82 ? -8.709 16.780 -10.108 1.00 90.19 82 SER A N 1
ATOM 642 C CA . SER A 1 82 ? -8.931 16.848 -8.656 1.00 90.19 82 SER A CA 1
ATOM 643 C C . SER A 1 82 ? -9.532 15.566 -8.076 1.00 90.19 82 SER A C 1
ATOM 645 O O . SER A 1 82 ? -9.135 15.159 -6.989 1.00 90.19 82 SER A O 1
ATOM 647 N N . ALA A 1 83 ? -10.441 14.908 -8.801 1.00 92.69 83 ALA A N 1
ATOM 648 C CA . ALA A 1 83 ? -11.065 13.666 -8.357 1.00 92.69 83 ALA A CA 1
ATOM 649 C C . ALA A 1 83 ? -10.057 12.508 -8.305 1.00 92.69 83 ALA A C 1
ATOM 651 O O . ALA A 1 83 ? -9.997 11.801 -7.303 1.00 92.69 83 ALA A O 1
ATOM 652 N N . GLY A 1 84 ? -9.218 12.352 -9.335 1.00 92.69 84 GLY A N 1
ATOM 653 C CA . GLY A 1 84 ? -8.170 11.328 -9.350 1.00 92.69 84 GLY A CA 1
ATOM 654 C C . GLY A 1 84 ? -7.089 11.567 -8.293 1.00 92.69 84 GLY A C 1
ATOM 655 O O . GLY A 1 84 ? -6.649 10.619 -7.644 1.00 92.69 84 GLY A O 1
ATOM 656 N N . ARG A 1 85 ? -6.706 12.830 -8.050 1.00 91.19 85 ARG A N 1
ATOM 657 C CA . ARG A 1 85 ? -5.794 13.179 -6.945 1.00 91.19 85 ARG A CA 1
ATOM 658 C C . ARG A 1 85 ? -6.395 12.855 -5.580 1.00 91.19 85 ARG A C 1
ATOM 660 O O . ARG A 1 85 ? -5.705 12.277 -4.747 1.00 91.19 85 ARG A O 1
ATOM 667 N N . LYS A 1 86 ? -7.675 13.178 -5.374 1.00 94.88 86 LYS A N 1
ATOM 668 C CA . LYS A 1 86 ? -8.390 12.839 -4.142 1.00 94.88 86 LYS A CA 1
ATOM 669 C C . LYS A 1 86 ? -8.449 11.328 -3.910 1.00 94.88 86 LYS A C 1
ATOM 671 O O . LYS A 1 86 ? -8.116 10.890 -2.817 1.00 94.88 86 LYS A O 1
ATOM 676 N N . GLU A 1 87 ? -8.798 10.538 -4.927 1.00 95.19 87 GLU A N 1
ATOM 677 C CA . GLU A 1 87 ? -8.823 9.071 -4.814 1.00 95.19 87 GLU A CA 1
ATOM 678 C C . GLU A 1 87 ? -7.462 8.526 -4.357 1.00 95.19 87 GLU A C 1
ATOM 680 O O . GLU A 1 87 ? -7.392 7.715 -3.436 1.00 95.19 87 GLU A O 1
ATOM 685 N N . ASN A 1 88 ? -6.368 9.009 -4.950 1.00 95.69 88 ASN A N 1
ATOM 686 C CA . ASN A 1 88 ? -5.027 8.576 -4.564 1.00 95.69 88 ASN A CA 1
ATOM 687 C C . ASN A 1 88 ? -4.662 8.993 -3.130 1.00 95.69 88 ASN A C 1
ATOM 689 O O . ASN A 1 88 ? -4.104 8.190 -2.379 1.00 95.69 88 ASN A O 1
ATOM 693 N N . ALA A 1 89 ? -5.010 10.218 -2.728 1.00 96.69 89 ALA A N 1
ATOM 694 C CA . ALA A 1 89 ? -4.832 10.680 -1.355 1.00 96.69 89 ALA A CA 1
ATOM 695 C C . ALA A 1 89 ? -5.619 9.810 -0.357 1.00 96.69 89 ALA A C 1
ATOM 697 O O . ALA A 1 89 ? -5.093 9.438 0.693 1.00 96.69 89 ALA A O 1
ATOM 698 N N . ASP A 1 90 ? -6.848 9.421 -0.694 1.00 97.00 90 ASP A N 1
ATOM 699 C CA . ASP A 1 90 ? -7.672 8.547 0.142 1.00 97.00 90 ASP A CA 1
ATOM 700 C C . ASP A 1 90 ? -7.076 7.133 0.254 1.00 97.00 90 ASP A C 1
ATOM 702 O O . ASP A 1 90 ? -6.976 6.601 1.364 1.00 97.00 90 ASP A O 1
ATOM 706 N N . ILE A 1 91 ? -6.566 6.565 -0.848 1.00 98.06 91 ILE A N 1
ATOM 707 C CA . ILE A 1 91 ? -5.835 5.284 -0.836 1.00 98.06 91 ILE A CA 1
ATOM 708 C C . ILE A 1 91 ? -4.621 5.365 0.094 1.00 98.06 91 ILE A C 1
ATOM 710 O O . ILE A 1 91 ? -4.439 4.493 0.950 1.00 98.06 91 ILE A O 1
ATOM 714 N N . ALA A 1 92 ? -3.798 6.411 -0.037 1.00 98.31 92 ALA A N 1
ATOM 715 C CA . ALA A 1 92 ? -2.627 6.602 0.815 1.00 98.31 92 ALA A CA 1
ATOM 716 C C . ALA A 1 92 ? -3.022 6.685 2.295 1.00 98.31 92 ALA A C 1
ATOM 718 O O . ALA A 1 92 ? -2.462 5.967 3.127 1.00 98.31 92 ALA A O 1
ATOM 719 N N . ARG A 1 93 ? -4.042 7.486 2.629 1.00 97.88 93 ARG A N 1
ATOM 720 C CA . ARG A 1 93 ? -4.568 7.592 3.998 1.00 97.88 93 ARG A CA 1
ATOM 721 C C . ARG A 1 93 ? -5.076 6.265 4.535 1.00 97.88 93 ARG A C 1
ATOM 723 O O . ARG A 1 93 ? -4.853 5.982 5.711 1.00 97.88 93 ARG A O 1
ATOM 730 N N . GLN A 1 94 ? -5.736 5.453 3.714 1.00 98.19 94 GLN A N 1
ATOM 731 C CA . GLN A 1 94 ? -6.210 4.144 4.146 1.00 98.19 94 GLN A CA 1
ATOM 732 C C . GLN A 1 94 ? -5.046 3.202 4.474 1.00 98.19 94 GLN A C 1
ATOM 734 O O . GLN A 1 94 ? -5.063 2.559 5.525 1.00 98.19 94 GLN A O 1
ATOM 739 N N . LEU A 1 95 ? -4.011 3.166 3.627 1.00 98.31 95 LEU A N 1
ATOM 740 C CA . LEU A 1 95 ? -2.798 2.381 3.875 1.00 98.31 95 LEU A CA 1
ATOM 741 C C . LEU A 1 95 ? -2.089 2.839 5.157 1.00 98.31 95 LEU A C 1
ATOM 743 O O . LEU A 1 95 ? -1.725 2.007 5.987 1.00 98.31 95 LEU A O 1
ATOM 747 N N . ILE A 1 96 ? -1.948 4.155 5.349 1.00 97.88 96 ILE A N 1
ATOM 748 C CA . ILE A 1 96 ? -1.369 4.761 6.558 1.00 97.88 96 ILE A CA 1
ATOM 749 C C . ILE A 1 96 ? -2.182 4.373 7.796 1.00 97.88 96 ILE A C 1
ATOM 751 O O . ILE A 1 96 ? -1.616 3.881 8.768 1.00 97.88 96 ILE A O 1
ATOM 755 N N . ARG A 1 97 ? -3.508 4.550 7.757 1.00 97.00 97 ARG A N 1
ATOM 756 C CA . ARG A 1 97 ? -4.420 4.218 8.862 1.00 97.00 97 ARG A CA 1
ATOM 757 C C . ARG A 1 97 ? -4.304 2.750 9.250 1.00 97.00 97 ARG A C 1
ATOM 759 O O . ARG A 1 97 ? -4.188 2.437 10.431 1.00 97.00 97 ARG A O 1
ATOM 766 N N . ASP A 1 98 ? -4.332 1.849 8.272 1.00 96.62 98 ASP A N 1
ATOM 767 C CA . ASP A 1 98 ? -4.231 0.416 8.534 1.00 96.62 98 ASP A CA 1
ATOM 768 C C . ASP A 1 98 ? -2.836 0.028 9.055 1.00 96.62 98 ASP A C 1
ATOM 770 O O . ASP A 1 98 ? -2.729 -0.857 9.910 1.00 96.62 98 ASP A O 1
ATOM 774 N N . ARG A 1 99 ? -1.772 0.701 8.589 1.00 96.81 99 ARG A N 1
ATOM 775 C CA . ARG A 1 99 ? -0.394 0.472 9.047 1.00 96.81 99 ARG A CA 1
ATOM 776 C C . ARG A 1 99 ? -0.183 0.955 10.476 1.00 96.81 99 ARG A C 1
ATOM 778 O O . ARG A 1 99 ? 0.415 0.222 11.265 1.00 96.81 99 ARG A O 1
ATOM 785 N N . ASP A 1 100 ? -0.705 2.132 10.812 1.00 94.88 100 ASP A N 1
ATOM 786 C CA . ASP A 1 100 ? -0.673 2.701 12.163 1.00 94.88 100 ASP A CA 1
ATOM 787 C C . ASP A 1 100 ? -1.532 1.876 13.136 1.00 94.88 100 ASP A C 1
ATOM 789 O O . ASP A 1 100 ? -1.147 1.673 14.285 1.00 94.88 100 ASP A O 1
ATOM 793 N N . ALA A 1 101 ? -2.651 1.315 12.665 1.00 93.94 101 ALA A N 1
ATOM 794 C CA . ALA A 1 101 ? -3.483 0.386 13.432 1.00 93.94 101 ALA A CA 1
ATOM 795 C C . ALA A 1 101 ? -2.860 -1.015 13.602 1.00 93.94 101 ALA A C 1
ATOM 797 O O . ALA A 1 101 ? -3.474 -1.892 14.211 1.00 93.94 101 ALA A O 1
ATOM 798 N N . GLY A 1 102 ? -1.666 -1.262 13.052 1.00 94.06 102 GLY A N 1
ATOM 799 C CA . GLY A 1 102 ? -0.967 -2.536 13.197 1.00 94.06 102 GLY A CA 1
ATOM 800 C C . GLY A 1 102 ? -1.619 -3.698 12.444 1.00 94.06 102 GLY A C 1
ATOM 801 O O . GLY A 1 102 ? -1.429 -4.855 12.828 1.00 94.06 102 GLY A O 1
ATOM 802 N N . ARG A 1 103 ? -2.406 -3.432 11.390 1.00 94.88 103 ARG A N 1
ATOM 803 C CA . ARG A 1 103 ? -3.085 -4.504 10.653 1.00 94.88 103 ARG A CA 1
ATOM 804 C C . ARG A 1 103 ? -2.062 -5.420 9.986 1.00 94.88 103 ARG A C 1
ATOM 806 O O . ARG A 1 103 ? -1.298 -4.936 9.149 1.00 94.88 103 ARG A O 1
ATOM 813 N N . PRO A 1 104 ? -2.086 -6.742 10.255 1.00 95.94 104 PRO A N 1
ATOM 814 C CA . PRO A 1 104 ? -1.055 -7.663 9.774 1.00 95.94 104 PRO A CA 1
ATOM 815 C C . PRO A 1 104 ? -0.792 -7.578 8.266 1.00 95.94 104 PRO A C 1
ATOM 817 O O . PRO A 1 104 ? 0.356 -7.654 7.837 1.00 95.94 104 PRO A O 1
ATOM 820 N N . ALA A 1 105 ? -1.842 -7.347 7.478 1.00 96.69 105 ALA A N 1
ATOM 821 C CA . ALA A 1 105 ? -1.794 -7.305 6.024 1.00 96.69 105 ALA A CA 1
ATOM 822 C C . ALA A 1 105 ? -0.992 -6.147 5.405 1.00 96.69 105 ALA A C 1
ATOM 824 O O . ALA A 1 105 ? -0.599 -6.235 4.245 1.00 96.69 105 ALA A O 1
ATOM 825 N N . VAL A 1 106 ? -0.734 -5.072 6.152 1.00 97.44 106 VAL A N 1
ATOM 826 C CA . VAL A 1 106 ? 0.027 -3.906 5.666 1.00 97.44 106 VAL A CA 1
ATOM 827 C C . VAL A 1 106 ? 1.349 -3.716 6.400 1.00 97.44 106 VAL A C 1
ATOM 829 O O . VAL A 1 106 ? 2.121 -2.830 6.055 1.00 97.44 106 VAL A O 1
ATOM 832 N N . MET A 1 107 ? 1.682 -4.579 7.366 1.00 96.50 107 MET A N 1
ATOM 833 C CA . MET A 1 107 ? 2.927 -4.471 8.146 1.00 96.50 107 MET A CA 1
ATOM 834 C C . MET A 1 107 ? 4.201 -4.643 7.314 1.00 96.50 107 MET A C 1
ATOM 836 O O . MET A 1 107 ? 5.287 -4.289 7.776 1.00 96.50 107 MET A O 1
ATOM 840 N N . TRP A 1 108 ? 4.068 -5.166 6.094 1.00 96.94 108 TRP A N 1
ATOM 841 C CA . TRP A 1 108 ? 5.140 -5.254 5.109 1.00 96.94 108 TRP A CA 1
ATOM 842 C C . TRP A 1 108 ? 5.532 -3.887 4.524 1.00 96.94 108 TRP A C 1
ATOM 844 O O . TRP A 1 108 ? 6.589 -3.793 3.907 1.00 96.94 108 TRP A O 1
ATOM 854 N N . ILE A 1 109 ? 4.723 -2.835 4.705 1.00 97.88 109 ILE A N 1
ATOM 855 C CA . ILE A 1 109 ? 5.011 -1.486 4.203 1.00 97.88 109 ILE A CA 1
ATOM 856 C C . ILE A 1 109 ? 6.098 -0.832 5.066 1.00 97.88 109 ILE A C 1
ATOM 858 O O . ILE A 1 109 ? 5.977 -0.728 6.294 1.00 97.88 109 ILE A O 1
ATOM 862 N N . LYS A 1 110 ? 7.160 -0.390 4.388 1.00 96.25 110 LYS A N 1
ATOM 863 C CA . LYS A 1 110 ? 8.331 0.311 4.927 1.00 96.25 110 LYS A CA 1
ATOM 864 C C . LYS A 1 110 ? 8.128 1.827 4.900 1.00 96.25 110 LYS A C 1
ATOM 866 O O . LYS A 1 110 ? 8.365 2.490 5.910 1.00 96.25 110 LYS A O 1
ATOM 871 N N . TYR A 1 111 ? 7.692 2.370 3.765 1.00 97.31 111 TYR A N 1
ATOM 872 C CA . TYR A 1 111 ? 7.275 3.768 3.639 1.00 97.31 111 TYR A CA 1
ATOM 873 C C . TYR A 1 111 ? 6.317 3.986 2.463 1.00 97.31 111 TYR A C 1
ATOM 875 O O . TYR A 1 111 ? 6.181 3.116 1.600 1.00 97.31 111 TYR A O 1
ATOM 883 N N . LEU A 1 112 ? 5.697 5.167 2.441 1.00 98.12 112 LEU A N 1
ATOM 884 C CA . LEU A 1 112 ? 4.817 5.674 1.393 1.00 98.12 112 LEU A CA 1
ATOM 885 C C . LEU A 1 112 ? 5.220 7.103 0.987 1.00 98.12 112 LEU A C 1
ATOM 887 O O . LEU A 1 112 ? 5.335 7.951 1.872 1.00 98.12 112 LEU A O 1
ATOM 891 N N . ASN A 1 113 ? 5.398 7.380 -0.310 1.00 98.19 113 ASN A N 1
ATOM 892 C CA . ASN A 1 113 ? 5.292 8.753 -0.830 1.00 98.19 113 ASN A CA 1
ATOM 893 C C . ASN A 1 113 ? 3.872 8.969 -1.338 1.00 98.19 113 ASN A C 1
ATOM 895 O O . ASN A 1 113 ? 3.318 8.087 -1.993 1.00 98.19 113 ASN A O 1
ATOM 899 N N . TRP A 1 114 ? 3.281 10.121 -1.057 1.00 98.12 114 TRP A N 1
ATOM 900 C CA . TRP A 1 114 ? 1.971 10.469 -1.598 1.00 98.12 114 TRP A CA 1
ATOM 901 C C . TRP A 1 114 ? 1.778 11.982 -1.623 1.00 98.12 114 TRP A C 1
ATOM 903 O O . TRP A 1 114 ? 2.435 12.716 -0.889 1.00 98.12 114 TRP A O 1
ATOM 913 N N . THR A 1 115 ? 0.878 12.451 -2.483 1.00 96.44 115 THR A N 1
ATOM 914 C CA . THR A 1 115 ? 0.490 13.863 -2.578 1.00 96.44 115 THR A CA 1
ATOM 915 C C . THR A 1 115 ? -0.947 14.033 -2.094 1.00 96.44 115 THR A C 1
ATOM 917 O O . THR A 1 115 ? -1.822 13.286 -2.535 1.00 96.44 115 THR A O 1
ATOM 920 N N . ASP A 1 116 ? -1.193 14.991 -1.201 1.00 93.44 116 ASP A N 1
ATOM 921 C CA . ASP A 1 116 ? -2.546 15.331 -0.750 1.00 93.44 116 ASP A CA 1
ATOM 922 C C . ASP A 1 116 ? -3.332 16.152 -1.794 1.00 93.44 116 ASP A C 1
ATOM 924 O O . ASP A 1 116 ? -2.831 16.500 -2.869 1.00 93.44 116 ASP A O 1
ATOM 928 N N . GLU A 1 117 ? -4.600 16.465 -1.513 1.00 89.50 117 GLU A N 1
ATOM 929 C CA . GLU A 1 117 ? -5.452 17.227 -2.435 1.00 89.50 117 GLU A CA 1
ATOM 930 C C . GLU A 1 117 ? -4.982 18.673 -2.632 1.00 89.50 117 GLU A C 1
ATOM 932 O O . GLU A 1 117 ? -5.353 19.305 -3.626 1.00 89.50 117 GLU A O 1
ATOM 937 N N . GLN A 1 118 ? -4.176 19.193 -1.704 1.00 87.75 118 GLN A N 1
ATOM 938 C CA . GLN A 1 118 ? -3.578 20.522 -1.759 1.00 87.75 118 GLN A CA 1
ATOM 939 C C . GLN A 1 118 ? -2.263 20.535 -2.554 1.00 87.75 118 GLN A C 1
ATOM 941 O O . GLN A 1 118 ? -1.722 21.610 -2.811 1.00 87.75 118 GLN A O 1
ATOM 946 N N . GLY A 1 119 ? -1.774 19.372 -2.995 1.00 89.06 119 GLY A N 1
ATOM 947 C CA . GLY A 1 119 ? -0.530 19.245 -3.747 1.00 89.06 119 GLY A CA 1
ATOM 948 C C . GLY A 1 119 ? 0.715 19.123 -2.866 1.00 89.06 119 GLY A C 1
ATOM 949 O O . GLY A 1 119 ? 1.828 19.194 -3.388 1.00 89.06 119 GLY A O 1
ATOM 950 N N . VAL A 1 120 ? 0.562 18.942 -1.552 1.00 95.19 120 VAL A N 1
ATOM 951 C CA . VAL A 1 120 ? 1.684 18.726 -0.633 1.00 95.19 120 VAL A CA 1
ATOM 952 C C . VAL A 1 120 ? 2.107 17.267 -0.715 1.00 95.19 120 VAL A C 1
ATOM 954 O O . VAL A 1 120 ? 1.317 16.354 -0.484 1.00 95.19 120 VAL A O 1
ATOM 957 N N . CYS A 1 121 ? 3.373 17.044 -1.055 1.00 98.00 121 CYS A N 1
ATOM 958 C CA . CYS A 1 121 ? 3.930 15.712 -1.227 1.00 98.00 121 CYS A CA 1
ATOM 959 C C . CYS A 1 121 ? 4.737 15.282 0.006 1.00 98.00 121 CYS A C 1
ATOM 961 O O . CYS A 1 121 ? 5.672 15.967 0.429 1.00 98.00 121 CYS A O 1
ATOM 963 N N . GLN A 1 122 ? 4.364 14.140 0.592 1.00 97.81 122 GLN A N 1
ATOM 964 C CA . GLN A 1 122 ? 4.848 13.681 1.890 1.00 97.81 122 GLN A CA 1
ATOM 965 C C . GLN A 1 122 ? 5.384 12.244 1.891 1.00 97.81 122 GLN A C 1
ATOM 967 O O . GLN A 1 122 ? 4.917 11.345 1.201 1.00 97.81 122 GLN A O 1
ATOM 972 N N . GLN A 1 123 ? 6.409 12.112 2.724 1.00 98.00 123 GLN A N 1
ATOM 973 C CA . GLN A 1 123 ? 7.206 11.006 3.233 1.00 98.00 123 GLN A CA 1
ATOM 974 C C . GLN A 1 123 ? 6.713 10.236 4.462 1.00 98.00 123 GLN A C 1
ATOM 976 O O . GLN A 1 123 ? 7.207 10.574 5.533 1.00 98.00 123 GLN A O 1
ATOM 981 N N . GLU A 1 124 ? 5.869 9.208 4.385 1.00 97.94 124 GLU A N 1
ATOM 982 C CA . GLU A 1 124 ? 5.454 8.453 5.585 1.00 97.94 124 GLU A CA 1
ATOM 983 C C . GLU A 1 124 ? 6.298 7.192 5.785 1.00 97.94 124 GLU A C 1
ATOM 985 O O . GLU A 1 124 ? 6.249 6.290 4.957 1.00 97.94 124 GLU A O 1
ATOM 990 N N . ARG A 1 125 ? 7.080 7.096 6.870 1.00 96.75 125 ARG A N 1
ATOM 991 C CA . ARG A 1 125 ? 8.042 5.996 7.104 1.00 96.75 125 ARG A CA 1
ATOM 992 C C . ARG A 1 125 ? 7.800 5.260 8.419 1.00 96.75 125 ARG A C 1
ATOM 994 O O . ARG A 1 125 ? 7.597 5.903 9.447 1.00 96.75 125 ARG A O 1
ATOM 1001 N N . TRP A 1 126 ? 7.995 3.938 8.405 1.00 96.44 126 TRP A N 1
ATOM 1002 C CA . TRP A 1 126 ? 8.000 3.047 9.580 1.00 96.44 126 TRP A CA 1
ATOM 1003 C C . TRP A 1 126 ? 9.309 2.244 9.666 1.00 96.44 126 TRP A C 1
ATOM 1005 O O . TRP A 1 126 ? 9.310 1.019 9.770 1.00 96.44 126 TRP A O 1
ATOM 1015 N N . THR A 1 127 ? 10.443 2.939 9.560 1.00 92.88 127 THR A N 1
ATOM 1016 C CA . THR A 1 127 ? 11.791 2.339 9.493 1.00 92.88 127 THR A CA 1
ATOM 1017 C C . THR A 1 127 ? 12.622 2.520 10.762 1.00 92.88 127 THR A C 1
ATOM 1019 O O . THR A 1 127 ? 13.813 2.205 10.762 1.00 92.88 127 THR A O 1
ATOM 1022 N N . ASP A 1 128 ? 12.049 3.068 11.834 1.00 88.88 128 ASP A N 1
ATOM 1023 C CA . ASP A 1 128 ? 12.755 3.172 13.112 1.00 88.88 128 ASP A CA 1
ATOM 1024 C C . ASP A 1 128 ? 12.974 1.760 13.678 1.00 88.88 128 ASP A C 1
ATOM 1026 O O . ASP A 1 128 ? 12.024 1.063 14.022 1.00 88.88 128 ASP A O 1
ATOM 1030 N N . ALA A 1 129 ? 14.231 1.322 13.762 1.00 83.50 129 ALA A N 1
ATO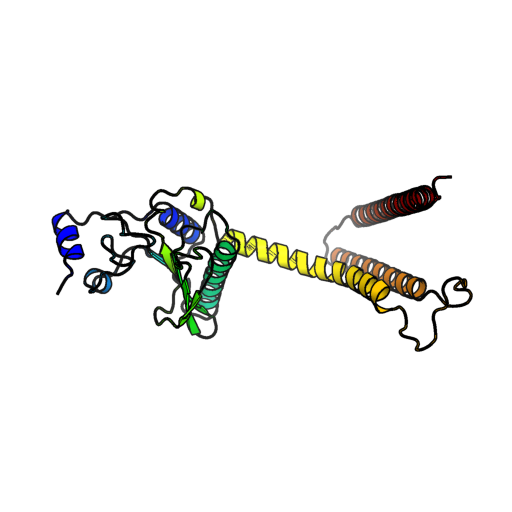M 1031 C CA . ALA A 1 129 ? 14.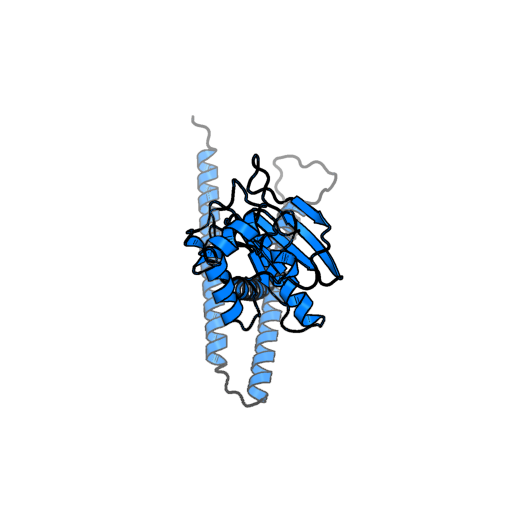573 -0.002 14.276 1.00 83.50 129 ALA A CA 1
ATOM 1032 C C . ALA A 1 129 ? 14.198 -0.181 15.759 1.00 83.50 129 ALA A C 1
ATOM 1034 O O . ALA A 1 129 ? 13.916 -1.300 16.181 1.00 83.50 129 ALA A O 1
ATOM 1035 N N . GLN A 1 130 ? 14.175 0.904 16.541 1.00 85.56 130 GLN A N 1
ATOM 1036 C CA . GLN A 1 130 ? 13.762 0.886 17.947 1.00 85.56 130 GLN A CA 1
ATOM 1037 C C . GLN A 1 130 ? 12.235 0.902 18.082 1.00 85.56 130 GLN A C 1
ATOM 1039 O O . GLN A 1 130 ? 11.689 0.329 19.022 1.00 85.56 130 GLN A O 1
ATOM 1044 N N . HIS A 1 131 ? 11.543 1.521 17.121 1.00 85.81 131 HIS A N 1
ATOM 1045 C CA . HIS A 1 131 ? 10.087 1.658 17.116 1.00 85.81 131 HIS A CA 1
ATOM 1046 C C . HIS A 1 131 ? 9.506 1.354 15.720 1.00 85.81 131 HIS A C 1
ATOM 1048 O O . HIS A 1 131 ? 8.985 2.253 15.062 1.00 85.81 131 HIS A O 1
ATOM 1054 N N . PRO A 1 132 ? 9.514 0.091 15.253 1.00 75.44 132 PRO A N 1
ATOM 1055 C CA . PRO A 1 132 ? 9.191 -0.281 13.860 1.00 75.44 132 PRO A CA 1
ATOM 1056 C C . PRO A 1 132 ? 7.727 -0.051 13.436 1.00 75.44 132 PRO A C 1
ATOM 1058 O O . PRO A 1 132 ? 7.345 -0.309 12.292 1.00 75.44 132 PRO A O 1
ATOM 1061 N N . ASN A 1 133 ? 6.898 0.431 14.363 1.00 81.75 133 ASN A N 1
ATOM 1062 C CA . ASN A 1 133 ? 5.508 0.825 14.137 1.00 81.75 133 ASN A CA 1
ATOM 1063 C C . ASN A 1 133 ? 5.267 2.320 14.367 1.00 81.75 133 ASN A C 1
ATOM 1065 O O . ASN A 1 133 ? 4.156 2.793 14.160 1.00 81.75 133 ASN A O 1
ATOM 1069 N N . ARG A 1 134 ? 6.287 3.079 14.777 1.00 91.69 134 ARG A N 1
ATOM 1070 C CA . ARG A 1 134 ? 6.186 4.527 14.905 1.00 91.69 134 ARG A CA 1
ATOM 1071 C C . ARG A 1 134 ? 6.347 5.157 13.528 1.00 91.69 134 ARG A C 1
ATOM 1073 O O . ARG A 1 134 ? 7.399 5.030 12.903 1.00 91.69 134 ARG A O 1
ATOM 1080 N N . ARG A 1 135 ? 5.306 5.858 13.086 1.00 96.12 135 ARG A N 1
ATOM 1081 C CA . ARG A 1 135 ? 5.346 6.662 11.867 1.00 96.12 135 ARG A CA 1
ATOM 1082 C C . ARG A 1 135 ? 6.193 7.916 12.071 1.00 96.12 135 ARG A C 1
ATOM 1084 O O . ARG A 1 135 ? 6.133 8.561 13.119 1.00 96.12 135 ARG A O 1
ATOM 1091 N N . THR A 1 136 ? 6.958 8.265 11.046 1.00 96.25 136 THR A N 1
ATOM 1092 C CA . THR A 1 136 ? 7.607 9.573 10.898 1.00 96.25 136 THR A CA 1
ATOM 1093 C C . THR A 1 136 ? 7.234 10.162 9.546 1.00 96.25 136 THR A C 1
ATOM 1095 O O . THR A 1 136 ? 7.146 9.418 8.569 1.00 96.25 136 THR A O 1
ATOM 1098 N N . THR A 1 137 ? 7.041 11.480 9.505 1.00 96.94 137 THR A N 1
ATOM 1099 C CA . THR A 1 137 ? 6.610 12.218 8.312 1.00 96.94 137 THR A CA 1
ATOM 1100 C C . THR A 1 137 ? 7.678 13.234 7.920 1.00 96.94 137 THR A C 1
ATOM 1102 O O . THR A 1 137 ? 8.288 13.860 8.789 1.00 96.94 137 THR A O 1
ATOM 1105 N N . ARG A 1 138 ? 7.922 13.400 6.620 1.00 96.31 138 ARG A N 1
ATOM 1106 C CA . ARG A 1 138 ? 8.819 14.427 6.063 1.00 96.31 138 ARG A CA 1
ATOM 1107 C C . ARG A 1 138 ? 8.365 14.850 4.671 1.00 96.31 138 ARG A C 1
ATOM 1109 O O . ARG A 1 138 ? 7.591 14.128 4.059 1.00 96.31 138 ARG A O 1
ATOM 1116 N N . ASP A 1 139 ? 8.899 15.936 4.135 1.00 97.50 139 ASP A N 1
ATOM 1117 C CA . ASP A 1 139 ? 8.604 16.334 2.755 1.00 97.50 139 ASP A CA 1
ATOM 1118 C C . ASP A 1 139 ? 9.221 15.360 1.735 1.00 97.50 139 ASP A C 1
ATOM 1120 O O . ASP A 1 139 ? 10.263 14.736 1.983 1.00 97.50 139 ASP A O 1
ATOM 1124 N N . SER A 1 140 ? 8.571 15.223 0.579 1.00 96.38 140 SER A N 1
ATOM 1125 C CA . SER A 1 140 ? 9.042 14.425 -0.555 1.00 96.38 140 SER A CA 1
ATOM 1126 C C . SER A 1 140 ? 8.798 15.164 -1.869 1.00 96.38 140 SER A C 1
ATOM 1128 O O . SER A 1 140 ? 7.843 15.924 -1.986 1.00 96.38 140 SER A O 1
ATOM 1130 N N . SER A 1 141 ? 9.639 14.930 -2.873 1.00 95.25 141 SER A N 1
ATOM 1131 C CA . SER A 1 141 ? 9.432 15.422 -4.244 1.00 95.25 141 SER A CA 1
ATOM 1132 C C . SER A 1 141 ? 8.773 14.388 -5.164 1.00 95.25 141 SER A C 1
ATOM 1134 O O . SER A 1 141 ? 8.454 14.705 -6.308 1.00 95.25 141 SER A O 1
ATOM 1136 N N . ASP A 1 142 ? 8.597 13.158 -4.680 1.00 93.69 142 ASP A N 1
ATOM 1137 C CA . ASP A 1 142 ? 8.032 12.037 -5.432 1.00 93.69 142 ASP A CA 1
ATOM 1138 C C . ASP A 1 142 ? 6.498 12.122 -5.478 1.00 93.69 142 ASP A C 1
ATOM 1140 O O . ASP A 1 142 ? 5.794 11.560 -4.639 1.00 93.69 142 ASP A O 1
ATOM 1144 N N . SER A 1 143 ? 5.999 12.948 -6.400 1.00 94.62 143 SER A N 1
ATOM 1145 C CA . SER A 1 143 ? 4.620 13.448 -6.417 1.00 94.62 143 SER A CA 1
ATOM 1146 C C . SER A 1 143 ? 3.778 12.900 -7.575 1.00 94.62 143 SER A C 1
ATOM 1148 O O . SER A 1 143 ? 4.269 12.255 -8.502 1.00 94.62 143 SER A O 1
ATOM 1150 N N . GLY A 1 144 ? 2.466 13.152 -7.521 1.00 93.00 144 GLY A N 1
ATOM 1151 C CA . GLY A 1 144 ? 1.523 12.803 -8.595 1.00 93.00 144 GLY A CA 1
ATOM 1152 C C . GLY A 1 144 ? 1.039 11.348 -8.590 1.00 93.00 144 GLY A C 1
ATOM 1153 O O . GLY A 1 144 ? 0.174 10.990 -9.387 1.00 93.00 144 GLY A O 1
ATOM 1154 N N . HIS A 1 145 ? 1.540 10.519 -7.677 1.00 96.00 145 HIS A N 1
ATOM 1155 C CA . HIS A 1 145 ? 1.127 9.131 -7.476 1.00 96.00 145 HIS A CA 1
ATOM 1156 C C . HIS A 1 145 ? 1.288 8.729 -5.999 1.00 96.00 145 HIS A C 1
ATOM 1158 O O . HIS A 1 145 ? 1.742 9.531 -5.180 1.00 96.00 145 HIS A O 1
ATOM 1164 N N . VAL A 1 146 ? 0.879 7.507 -5.645 1.00 98.25 146 VAL A N 1
ATOM 1165 C CA . VAL A 1 146 ? 1.222 6.903 -4.350 1.00 98.25 146 VAL A CA 1
ATOM 1166 C C . VAL A 1 146 ? 2.317 5.875 -4.579 1.00 98.25 146 VAL A C 1
ATOM 1168 O O . VAL A 1 146 ? 2.066 4.829 -5.176 1.00 98.25 146 VAL A O 1
ATOM 1171 N N . HIS A 1 147 ? 3.515 6.162 -4.090 1.00 97.94 147 HIS A N 1
ATOM 1172 C CA . HIS A 1 147 ? 4.619 5.215 -4.075 1.00 97.94 147 HIS A CA 1
ATOM 1173 C C . HIS A 1 147 ? 4.564 4.393 -2.790 1.00 97.94 147 HIS A C 1
ATOM 1175 O O . HIS A 1 147 ? 4.618 4.951 -1.694 1.00 97.94 147 HIS A O 1
ATOM 1181 N N . VAL A 1 148 ? 4.511 3.070 -2.893 1.00 98.12 148 VAL A N 1
ATOM 1182 C CA . VAL A 1 148 ? 4.544 2.142 -1.755 1.00 98.12 148 VAL A CA 1
ATOM 1183 C C . VAL A 1 148 ? 5.850 1.370 -1.797 1.00 98.12 148 VAL A C 1
ATOM 1185 O O . VAL A 1 148 ? 6.100 0.693 -2.784 1.00 98.12 148 VAL A O 1
ATOM 1188 N N . SER A 1 149 ? 6.646 1.385 -0.726 1.00 96.69 149 SER A N 1
ATOM 1189 C CA . SER A 1 149 ? 7.884 0.596 -0.633 1.00 96.69 149 SER A CA 1
ATOM 1190 C C . SER A 1 149 ? 7.791 -0.449 0.475 1.00 96.69 149 SER A C 1
ATOM 1192 O O . SER A 1 149 ? 7.421 -0.138 1.610 1.00 96.69 149 SER A O 1
ATOM 1194 N N . GLY A 1 150 ? 8.132 -1.698 0.159 1.00 96.81 150 GLY A N 1
ATOM 1195 C CA . GLY A 1 150 ? 8.091 -2.832 1.081 1.00 96.81 150 GLY A CA 1
ATOM 1196 C C . GLY A 1 150 ? 9.374 -3.066 1.885 1.00 96.81 150 GLY A C 1
ATOM 1197 O O . GLY A 1 150 ? 10.460 -2.584 1.548 1.00 96.81 150 GLY A O 1
ATOM 1198 N N . ARG A 1 151 ? 9.244 -3.848 2.959 1.00 95.88 151 ARG A N 1
ATOM 1199 C CA . ARG A 1 151 ? 10.350 -4.346 3.788 1.00 95.88 151 ARG A CA 1
ATOM 1200 C C . ARG A 1 151 ? 11.068 -5.527 3.123 1.00 95.88 151 ARG A C 1
ATOM 1202 O O . ARG A 1 151 ? 10.437 -6.357 2.475 1.00 95.88 151 ARG A O 1
ATOM 1209 N N . SER A 1 152 ? 12.375 -5.636 3.343 1.00 94.81 152 SER A N 1
ATOM 1210 C CA . SER A 1 152 ? 13.244 -6.711 2.844 1.00 94.81 152 SER A CA 1
ATOM 1211 C C . SER A 1 152 ? 12.969 -8.077 3.472 1.00 94.81 152 SER A C 1
ATOM 1213 O O . SER A 1 152 ? 13.348 -9.093 2.903 1.00 94.81 152 SER A O 1
ATOM 1215 N N . ASP A 1 153 ? 12.358 -8.111 4.658 1.00 95.25 153 ASP A N 1
ATOM 1216 C CA . ASP A 1 153 ? 12.059 -9.332 5.416 1.00 95.25 153 ASP A CA 1
ATOM 1217 C C . ASP A 1 153 ? 10.638 -9.869 5.168 1.00 95.25 153 ASP A C 1
ATOM 1219 O O . ASP A 1 153 ? 10.216 -10.823 5.817 1.00 95.25 153 ASP A O 1
ATOM 1223 N N . ALA A 1 154 ? 9.900 -9.275 4.224 1.00 95.81 154 ALA A N 1
ATOM 1224 C CA . ALA A 1 154 ? 8.504 -9.603 3.931 1.00 95.81 154 ALA A CA 1
ATOM 1225 C C . ALA A 1 154 ? 8.296 -10.212 2.530 1.00 95.81 154 ALA A C 1
ATOM 1227 O O . ALA A 1 154 ? 7.179 -10.211 2.013 1.00 95.81 154 ALA A O 1
ATOM 1228 N N . ASP A 1 155 ? 9.359 -10.722 1.899 1.00 95.44 155 ASP A N 1
ATOM 1229 C CA . ASP A 1 155 ? 9.347 -11.151 0.493 1.00 95.44 155 ASP A CA 1
ATOM 1230 C C . ASP A 1 155 ? 8.242 -12.163 0.157 1.00 95.44 155 ASP A C 1
ATOM 1232 O O . ASP A 1 155 ? 7.600 -12.055 -0.893 1.00 95.44 155 ASP A O 1
ATOM 1236 N N . ASP A 1 156 ? 8.008 -13.113 1.063 1.00 96.12 156 ASP A N 1
ATOM 1237 C CA . ASP A 1 156 ? 7.072 -14.227 0.886 1.00 96.12 156 ASP A CA 1
ATOM 1238 C C . ASP A 1 156 ? 5.867 -14.159 1.847 1.00 96.12 156 ASP A C 1
ATOM 1240 O O . ASP A 1 156 ? 5.109 -15.127 1.971 1.00 96.12 156 ASP A O 1
ATOM 1244 N N . ASP A 1 157 ? 5.657 -13.013 2.507 1.00 94.69 157 ASP A N 1
ATOM 1245 C CA . ASP A 1 157 ? 4.556 -12.800 3.452 1.00 94.69 157 ASP A CA 1
ATOM 1246 C C . ASP A 1 157 ? 3.187 -12.878 2.751 1.00 94.69 157 ASP A C 1
ATOM 1248 O O . ASP A 1 157 ? 2.873 -12.091 1.854 1.00 94.69 157 ASP A O 1
ATOM 1252 N N . GLY A 1 158 ? 2.365 -13.848 3.158 1.00 96.25 158 GLY A N 1
ATOM 1253 C CA . GLY A 1 158 ? 1.026 -14.081 2.611 1.00 96.25 158 GLY A CA 1
ATOM 1254 C C . GLY A 1 158 ? -0.082 -13.256 3.269 1.00 96.25 158 GLY A C 1
ATOM 1255 O O . GLY A 1 158 ? -1.213 -13.275 2.798 1.00 96.25 158 GLY A O 1
ATOM 1256 N N . ARG A 1 159 ? 0.195 -12.501 4.339 1.00 96.12 159 ARG A N 1
ATOM 1257 C CA . ARG A 1 159 ? -0.856 -11.800 5.105 1.00 96.12 159 ARG A CA 1
ATOM 1258 C C . ARG A 1 159 ? -1.578 -10.704 4.317 1.00 96.12 159 ARG A C 1
ATOM 1260 O O . ARG A 1 159 ? -2.645 -10.271 4.737 1.00 96.12 159 ARG A O 1
ATOM 1267 N N . ALA A 1 160 ? -1.008 -10.250 3.202 1.00 95.56 160 ALA A N 1
ATOM 1268 C CA . ALA A 1 160 ? -1.602 -9.242 2.327 1.00 95.56 160 ALA A CA 1
ATOM 1269 C C . ALA A 1 160 ? -2.504 -9.824 1.222 1.00 95.56 160 ALA A C 1
ATOM 1271 O O . ALA A 1 160 ? -3.049 -9.050 0.440 1.00 95.56 160 ALA A O 1
ATOM 1272 N N . GLU A 1 161 ? -2.648 -11.152 1.108 1.00 95.25 161 GLU A N 1
ATOM 1273 C CA . GLU A 1 161 ? -3.345 -11.781 -0.027 1.00 95.25 161 GLU A CA 1
ATOM 1274 C C . GLU A 1 161 ? -4.783 -11.289 -0.204 1.00 95.25 161 GLU A C 1
ATOM 1276 O O . GLU A 1 161 ? -5.170 -10.919 -1.316 1.00 95.25 161 GLU A O 1
ATOM 1281 N N . ASP A 1 162 ? -5.520 -11.174 0.895 1.00 93.50 162 ASP A N 1
ATOM 1282 C CA . ASP A 1 162 ? -6.925 -10.761 0.883 1.00 93.50 162 ASP A CA 1
ATOM 1283 C C . ASP A 1 162 ? -7.110 -9.272 1.216 1.00 93.50 162 ASP A C 1
ATOM 1285 O O . ASP A 1 162 ? -8.221 -8.809 1.464 1.00 93.50 162 ASP A O 1
ATOM 1289 N N . TYR A 1 163 ? -6.024 -8.494 1.252 1.00 97.44 163 TYR A N 1
ATOM 1290 C CA . TYR A 1 163 ? -6.098 -7.087 1.628 1.00 97.44 163 TYR A CA 1
ATOM 1291 C C . TYR A 1 163 ? -6.495 -6.192 0.464 1.00 97.44 163 TYR A C 1
ATOM 1293 O O . TYR A 1 163 ? -5.751 -6.034 -0.506 1.00 97.44 163 TYR A O 1
ATOM 1301 N N . ASP A 1 164 ? -7.648 -5.551 0.600 1.00 97.56 164 ASP A N 1
ATOM 1302 C CA . ASP A 1 164 ? -8.192 -4.630 -0.385 1.00 97.56 164 ASP A CA 1
ATOM 1303 C C . ASP A 1 164 ? -8.437 -3.250 0.249 1.00 97.56 164 ASP A C 1
ATOM 1305 O O . ASP A 1 164 ? -9.427 -3.066 0.962 1.00 97.56 164 ASP A O 1
ATOM 1309 N N . PRO A 1 165 ? -7.560 -2.259 0.009 1.00 96.50 165 PRO A N 1
ATOM 1310 C CA . PRO A 1 165 ? -7.741 -0.932 0.587 1.00 96.50 165 PRO A CA 1
ATOM 1311 C C . PRO A 1 165 ? -8.979 -0.212 0.035 1.00 96.50 165 PRO A C 1
ATOM 1313 O O . PRO A 1 165 ? -9.547 0.608 0.748 1.00 96.50 165 PRO A O 1
ATOM 1316 N N . ILE A 1 166 ? -9.438 -0.517 -1.186 1.00 96.31 166 ILE A N 1
ATOM 1317 C CA . ILE A 1 166 ? -10.611 0.144 -1.778 1.00 96.31 166 ILE A CA 1
ATOM 1318 C C . ILE A 1 166 ? -11.889 -0.330 -1.095 1.00 96.31 166 ILE A C 1
ATOM 1320 O O . ILE A 1 166 ? -12.702 0.494 -0.681 1.00 96.31 166 ILE A O 1
ATOM 1324 N N . SER A 1 167 ? -12.047 -1.645 -0.927 1.00 94.38 167 SER A N 1
ATOM 1325 C CA . SER A 1 167 ? -13.191 -2.203 -0.192 1.00 94.38 167 SER A CA 1
ATOM 1326 C C . SER A 1 167 ? -13.236 -1.674 1.243 1.00 94.38 167 SER A C 1
ATOM 1328 O O . SER A 1 167 ? -14.290 -1.258 1.709 1.00 94.38 167 SER A O 1
ATOM 1330 N N . ARG A 1 168 ? -12.077 -1.558 1.905 1.00 93.00 168 ARG A N 1
ATOM 1331 C CA . ARG A 1 168 ? -11.984 -1.000 3.264 1.00 93.00 168 ARG A CA 1
ATOM 1332 C C . ARG A 1 168 ? -12.356 0.479 3.354 1.00 93.00 168 ARG A C 1
ATOM 1334 O O . ARG A 1 168 ? -12.923 0.888 4.360 1.00 93.00 168 ARG A O 1
ATOM 1341 N N . MET A 1 169 ? -12.034 1.286 2.342 1.00 92.75 169 MET A N 1
ATOM 1342 C CA . MET A 1 169 ? -12.492 2.680 2.297 1.00 92.75 169 MET A CA 1
ATOM 1343 C C . MET A 1 169 ? -14.013 2.762 2.174 1.00 92.75 169 MET A C 1
ATOM 1345 O O . MET A 1 169 ? -14.620 3.543 2.894 1.00 92.75 169 MET A O 1
ATOM 1349 N N . ARG A 1 170 ? -14.625 1.923 1.328 1.00 88.69 170 ARG A N 1
ATOM 1350 C CA . ARG A 1 170 ? -16.088 1.880 1.157 1.00 88.69 170 ARG A CA 1
ATOM 1351 C C . ARG A 1 170 ? -16.805 1.422 2.425 1.00 88.69 170 ARG A C 1
ATOM 1353 O O . ARG A 1 170 ? -17.768 2.053 2.828 1.00 88.69 170 ARG A O 1
ATOM 1360 N N . GLU A 1 171 ? -16.285 0.396 3.099 1.00 81.62 171 GLU A N 1
ATOM 1361 C CA . GLU A 1 171 ? -16.798 -0.039 4.408 1.00 81.62 171 GLU A CA 1
ATOM 1362 C C . GLU A 1 171 ? -16.744 1.090 5.443 1.00 81.62 171 GLU A C 1
ATOM 1364 O O . GLU A 1 171 ? -17.659 1.235 6.241 1.00 81.62 171 GLU A O 1
ATOM 1369 N N . LEU A 1 172 ? -15.689 1.911 5.428 1.00 69.75 172 LEU A N 1
ATOM 1370 C CA . LEU A 1 172 ? -15.566 3.054 6.333 1.00 69.75 172 LEU A CA 1
ATOM 1371 C C . LEU A 1 172 ? -16.487 4.217 5.965 1.00 69.75 172 LEU A C 1
ATOM 1373 O O . LEU A 1 172 ? -16.891 4.955 6.859 1.00 69.75 172 LEU A O 1
ATOM 1377 N N . GLU A 1 173 ? -16.811 4.399 4.687 1.00 64.88 173 GLU A N 1
ATOM 1378 C CA . GLU A 1 173 ? -17.842 5.345 4.254 1.00 64.88 173 GLU A CA 1
ATOM 1379 C C . GLU A 1 173 ? -19.225 4.873 4.719 1.00 64.88 173 GLU A C 1
ATOM 1381 O O . GLU A 1 173 ? -19.951 5.652 5.336 1.00 64.88 173 GLU A O 1
ATOM 1386 N N . ASP A 1 174 ? -19.548 3.592 4.531 1.00 58.81 174 ASP A N 1
ATOM 1387 C CA . ASP A 1 174 ? -20.797 2.982 5.001 1.00 58.81 174 ASP A CA 1
ATOM 1388 C C . ASP A 1 174 ? -20.902 3.017 6.536 1.00 58.81 174 ASP A C 1
ATOM 1390 O O . ASP A 1 174 ? -21.948 3.361 7.097 1.00 58.81 174 ASP A O 1
ATOM 1394 N N . ASP A 1 175 ? -19.799 2.739 7.236 1.00 54.22 175 ASP A N 1
ATOM 1395 C CA . ASP A 1 175 ? -19.717 2.871 8.685 1.00 54.22 175 ASP A CA 1
ATOM 1396 C C . ASP A 1 175 ? -19.827 4.331 9.117 1.00 54.22 175 ASP A C 1
ATOM 1398 O O . ASP A 1 175 ? -20.481 4.569 10.118 1.00 54.22 175 ASP A O 1
ATOM 1402 N N . MET A 1 176 ? -19.267 5.309 8.390 1.00 46.66 176 MET A N 1
ATOM 1403 C CA . MET A 1 176 ? -19.410 6.741 8.696 1.00 46.66 176 MET A CA 1
ATOM 1404 C C . MET A 1 176 ? -20.836 7.256 8.497 1.00 46.66 176 MET A C 1
ATOM 1406 O O . MET A 1 176 ? -21.286 8.066 9.307 1.00 46.66 176 MET A O 1
ATOM 1410 N N . TYR A 1 177 ? -21.563 6.785 7.482 1.00 46.25 177 TYR A N 1
ATOM 1411 C CA . TYR A 1 177 ? -22.992 7.081 7.339 1.00 46.25 177 TYR A CA 1
ATOM 1412 C C . TYR A 1 177 ? -23.799 6.464 8.491 1.00 46.25 177 TYR A C 1
ATOM 1414 O O . TYR A 1 177 ? -24.659 7.128 9.072 1.00 46.25 177 TYR A O 1
ATOM 1422 N N . ASN A 1 178 ? -23.436 5.255 8.931 1.00 48.81 178 ASN A N 1
ATOM 1423 C CA . ASN A 1 178 ? -23.975 4.668 10.159 1.00 48.81 178 ASN A CA 1
ATOM 1424 C C . ASN A 1 178 ? -23.481 5.378 11.437 1.00 48.81 178 ASN A C 1
ATOM 1426 O O . ASN A 1 178 ? -24.170 5.345 12.458 1.00 48.81 178 ASN A O 1
ATOM 1430 N N . ASP A 1 179 ? -22.311 6.025 11.409 1.00 44.00 179 ASP A N 1
ATOM 1431 C CA . ASP A 1 179 ? -21.702 6.744 12.529 1.00 44.00 179 ASP A CA 1
ATOM 1432 C C . ASP A 1 179 ? -22.244 8.165 12.671 1.00 44.00 179 ASP A C 1
ATOM 1434 O O . ASP A 1 179 ? -22.225 8.675 13.785 1.00 44.00 179 ASP A O 1
ATOM 1438 N N . GLU A 1 180 ? -22.764 8.795 11.611 1.00 46.03 180 GLU A N 1
ATOM 1439 C CA . GLU A 1 180 ? -23.554 10.031 11.689 1.00 46.03 180 GLU A CA 1
ATOM 1440 C C . GLU A 1 180 ? -24.943 9.772 12.281 1.00 46.03 180 GLU A C 1
ATOM 1442 O O . GLU A 1 180 ? -25.364 10.515 13.169 1.00 46.03 180 GLU A O 1
ATOM 1447 N N . ASP A 1 181 ? -25.607 8.677 11.906 1.00 49.72 181 ASP A N 1
ATOM 1448 C CA . ASP A 1 181 ? -26.861 8.252 12.541 1.00 49.72 181 ASP A CA 1
ATOM 1449 C C . ASP A 1 181 ? -26.632 7.760 13.982 1.00 49.72 181 ASP A C 1
ATOM 1451 O O . ASP A 1 181 ? -27.374 8.127 14.899 1.00 49.72 181 ASP A O 1
ATOM 1455 N N . ARG A 1 182 ? -25.523 7.055 14.254 1.00 41.94 182 ARG A N 1
ATOM 1456 C CA . ARG A 1 182 ? -25.074 6.767 15.629 1.00 41.94 182 ARG A CA 1
ATOM 1457 C C . ARG A 1 182 ? -24.528 7.983 16.360 1.00 41.94 182 ARG A C 1
ATOM 1459 O O . ARG A 1 182 ? -24.515 7.943 17.580 1.00 41.94 182 ARG A O 1
ATOM 1466 N N . ARG A 1 183 ? -24.032 9.036 15.707 1.00 40.50 183 ARG A N 1
ATOM 1467 C CA . ARG A 1 183 ? -23.642 10.303 16.358 1.00 40.50 183 ARG A CA 1
ATOM 1468 C C . ARG A 1 183 ? -24.870 11.128 16.669 1.00 40.50 183 ARG A C 1
ATOM 1470 O O . ARG A 1 183 ? -24.886 11.756 17.711 1.00 40.50 183 ARG A O 1
ATOM 1477 N N . ARG A 1 184 ? -25.914 11.089 15.843 1.00 48.31 184 ARG A N 1
ATOM 1478 C CA . ARG A 1 184 ? -27.228 11.632 16.201 1.00 48.31 184 ARG A CA 1
ATOM 1479 C C . ARG A 1 184 ? -27.815 10.887 17.401 1.00 48.31 184 ARG A C 1
ATOM 1481 O O . ARG A 1 184 ? -28.233 11.548 18.341 1.00 48.31 184 ARG A O 1
ATOM 1488 N N . GLY A 1 185 ? -27.726 9.555 17.439 1.00 45.22 185 GLY A N 1
ATOM 1489 C CA . GLY A 1 185 ? -28.111 8.753 18.611 1.00 45.22 185 GLY A CA 1
ATOM 1490 C C . GLY A 1 185 ? -27.222 8.974 19.848 1.00 45.22 185 GLY A C 1
ATOM 1491 O O . GLY A 1 185 ? -27.723 9.228 20.936 1.00 45.22 185 GLY A O 1
ATOM 1492 N N . ARG A 1 186 ? -25.892 8.975 19.690 1.00 44.22 186 ARG A N 1
ATOM 1493 C CA . ARG A 1 186 ? -24.928 9.208 20.782 1.00 44.22 186 ARG A CA 1
ATOM 1494 C C . ARG A 1 186 ? -24.874 10.655 21.242 1.00 44.22 186 ARG A C 1
ATOM 1496 O O . ARG A 1 186 ? -24.529 10.870 22.385 1.00 44.22 186 ARG A O 1
ATOM 1503 N N . ASN A 1 187 ? -25.225 11.645 20.427 1.00 48.16 187 ASN A N 1
ATOM 1504 C CA . ASN A 1 187 ? -25.366 13.020 20.906 1.00 48.16 187 ASN A CA 1
ATOM 1505 C C . ASN A 1 187 ? -26.576 13.157 21.829 1.00 48.16 187 ASN A C 1
ATOM 1507 O O . ASN A 1 187 ? -26.551 14.024 22.690 1.00 48.16 187 ASN A O 1
ATOM 1511 N N . VAL A 1 188 ? -27.599 12.307 21.698 1.00 47.53 188 VAL A N 1
ATOM 1512 C CA . VAL A 1 188 ? -28.696 12.243 22.670 1.00 47.53 188 VAL A CA 1
ATOM 1513 C C . VAL A 1 188 ? -28.207 11.576 23.957 1.00 47.53 188 VAL A C 1
ATOM 1515 O O . VAL A 1 188 ? -28.338 12.181 25.015 1.00 47.53 188 VAL A O 1
ATOM 1518 N N . ASP A 1 189 ? -27.535 10.424 23.882 1.00 42.91 189 ASP A N 1
ATOM 1519 C CA . ASP A 1 189 ? -27.008 9.730 25.073 1.00 42.91 189 ASP A CA 1
ATOM 1520 C C . ASP A 1 189 ? -25.885 10.504 25.790 1.00 42.91 189 ASP A C 1
ATOM 1522 O O . ASP A 1 189 ? -25.867 10.576 27.014 1.00 42.91 189 ASP A O 1
ATOM 1526 N N . GLU A 1 190 ? -24.971 11.137 25.054 1.00 42.88 190 GLU A N 1
ATOM 1527 C CA . GLU A 1 190 ? -23.891 11.985 25.571 1.00 42.88 190 GLU A CA 1
ATOM 1528 C C . GLU A 1 190 ? -24.444 13.332 26.054 1.00 42.88 190 GLU A C 1
ATOM 1530 O O . GLU A 1 190 ? -23.971 13.828 27.063 1.00 42.88 190 GLU A O 1
ATOM 1535 N N . ALA A 1 191 ? -25.471 13.930 25.434 1.00 46.03 191 ALA A N 1
ATOM 1536 C CA . ALA A 1 191 ? -26.117 15.126 25.996 1.00 46.03 191 ALA A CA 1
ATOM 1537 C C . ALA A 1 191 ? -26.945 14.805 27.249 1.00 46.03 191 ALA A C 1
ATOM 1539 O O . ALA A 1 191 ? -26.988 15.620 28.170 1.00 46.03 191 ALA A O 1
ATOM 1540 N N . ILE A 1 192 ? -27.557 13.618 27.322 1.00 48.88 192 ILE A N 1
ATOM 1541 C CA . ILE A 1 192 ? -28.201 13.099 28.533 1.00 48.88 192 ILE A CA 1
ATOM 1542 C C . ILE A 1 192 ? -27.138 12.831 29.602 1.00 48.88 192 ILE A C 1
ATOM 1544 O O . ILE A 1 192 ? -27.302 13.277 30.732 1.00 48.88 192 ILE A O 1
ATOM 1548 N N . TRP A 1 193 ? -26.016 12.195 29.260 1.00 47.41 193 TRP A N 1
ATOM 1549 C CA . TRP A 1 193 ? -24.941 11.877 30.201 1.00 47.41 193 TRP A CA 1
ATOM 1550 C C . TRP A 1 193 ? -24.162 13.113 30.662 1.00 47.41 193 TRP A C 1
ATOM 1552 O O . TRP A 1 193 ? -23.992 13.309 31.857 1.00 47.41 193 TRP A O 1
ATOM 1562 N N . GLN A 1 194 ? -23.754 14.007 29.762 1.00 46.34 194 GLN A N 1
ATOM 1563 C CA . GLN A 1 194 ? -23.142 15.302 30.091 1.00 46.34 194 GLN A CA 1
ATOM 1564 C C . GLN A 1 194 ? -24.143 16.216 30.802 1.00 46.34 194 GLN A C 1
ATOM 1566 O O . GLN A 1 194 ? -23.748 16.997 31.661 1.00 46.34 194 GLN A O 1
ATOM 1571 N N . GLY A 1 195 ? -25.438 16.089 30.508 1.00 48.75 195 GLY A N 1
ATOM 1572 C CA . GLY A 1 195 ? -26.510 16.650 31.316 1.00 48.75 195 GLY A CA 1
ATOM 1573 C C . GLY A 1 195 ? -26.448 16.115 32.746 1.00 48.75 195 GLY A C 1
ATOM 1574 O O . GLY A 1 195 ? -26.253 16.895 33.666 1.00 48.75 195 GLY A O 1
ATOM 1575 N N . ILE A 1 196 ? -26.541 14.798 32.944 1.00 50.44 196 ILE A N 1
ATOM 1576 C CA . ILE A 1 196 ? -26.494 14.105 34.248 1.00 50.44 196 ILE A CA 1
ATOM 1577 C C . ILE A 1 196 ? -25.209 14.423 35.030 1.00 50.44 196 ILE A C 1
ATOM 1579 O O . ILE A 1 196 ? -25.265 14.659 36.236 1.00 50.44 196 ILE A O 1
ATOM 1583 N N . VAL A 1 197 ? -24.062 14.476 34.352 1.00 47.75 197 VAL A N 1
ATOM 1584 C CA . VAL A 1 197 ? -22.734 14.635 34.960 1.00 47.75 197 VAL A CA 1
ATOM 1585 C C . VAL A 1 197 ? -22.370 16.106 35.198 1.00 47.75 197 VAL A C 1
ATOM 1587 O O . VAL A 1 197 ? -21.810 16.424 36.247 1.00 47.75 197 VAL A O 1
ATOM 1590 N N . ASN A 1 198 ? -22.711 17.027 34.288 1.00 46.41 198 ASN A N 1
ATOM 1591 C CA . ASN A 1 198 ? -22.344 18.451 34.401 1.00 46.41 198 ASN A CA 1
ATOM 1592 C C . ASN A 1 198 ? -23.504 19.376 34.801 1.00 46.41 198 ASN A C 1
ATOM 1594 O O . ASN A 1 198 ? -23.272 20.551 35.090 1.00 46.41 198 ASN A O 1
ATOM 1598 N N . GLY A 1 199 ? -24.738 18.875 34.808 1.00 42.94 199 GLY A N 1
ATOM 1599 C CA . GLY A 1 199 ? -25.964 19.609 35.126 1.00 42.94 199 GLY A CA 1
ATOM 1600 C C . GLY A 1 199 ? -26.328 19.638 36.608 1.00 42.94 199 GLY A C 1
ATOM 1601 O O . GLY A 1 199 ? -27.341 20.239 36.960 1.00 42.94 199 GLY A O 1
ATOM 1602 N N . ALA A 1 200 ? -25.508 19.076 37.505 1.00 41.31 200 ALA A N 1
ATOM 1603 C CA . ALA A 1 200 ? -25.568 19.481 38.906 1.00 41.31 200 ALA A CA 1
ATOM 1604 C C . ALA A 1 200 ? -25.191 20.970 38.954 1.00 41.31 200 ALA A C 1
ATOM 1606 O O . ALA A 1 200 ? -24.047 21.315 38.631 1.00 41.31 200 ALA A O 1
ATOM 1607 N N . PRO A 1 201 ? -26.113 21.887 39.305 1.00 39.41 201 PRO A N 1
ATOM 1608 C CA . PRO A 1 201 ? -25.769 23.290 39.321 1.00 39.41 201 PRO A CA 1
ATOM 1609 C C . PRO A 1 201 ? -24.615 23.454 40.305 1.00 39.41 201 PRO A C 1
ATOM 1611 O O . PRO A 1 201 ? -24.739 23.115 41.483 1.00 39.41 201 PRO A O 1
ATOM 1614 N N . LYS A 1 202 ? -23.502 24.026 39.833 1.00 42.00 202 LYS A N 1
ATOM 1615 C CA . LYS A 1 202 ? -22.509 24.700 40.678 1.00 42.00 202 LYS A CA 1
ATOM 1616 C C . LYS A 1 202 ? -23.171 25.925 41.325 1.00 42.00 202 LYS A C 1
ATOM 1618 O O . LYS A 1 202 ? -22.737 27.059 41.143 1.00 42.00 202 LYS A O 1
ATOM 1623 N N . ALA A 1 203 ? -24.260 25.716 42.059 1.00 39.03 203 ALA A N 1
ATOM 1624 C CA . ALA A 1 203 ? -24.761 26.677 43.006 1.00 39.03 203 ALA A CA 1
ATOM 1625 C C . ALA A 1 203 ? -23.693 26.746 44.094 1.00 39.03 203 ALA A C 1
ATOM 1627 O O . ALA A 1 203 ? -23.473 25.797 44.843 1.00 39.03 203 ALA A O 1
ATOM 1628 N N . LYS A 1 204 ? -22.968 27.864 44.124 1.00 38.31 204 LYS A N 1
ATOM 1629 C CA . LYS A 1 204 ? -22.180 28.279 45.281 1.00 38.31 204 LYS A CA 1
ATOM 1630 C C . LYS A 1 204 ? -23.125 28.310 46.487 1.00 38.31 204 LYS A C 1
ATOM 1632 O O . LYS A 1 204 ? -23.840 29.282 46.687 1.00 38.31 204 LYS A O 1
ATOM 1637 N N . GLY A 1 205 ? -23.176 27.214 47.228 1.00 45.00 205 GLY A N 1
ATOM 1638 C CA . GLY A 1 205 ? -24.102 27.020 48.332 1.00 45.00 205 GLY A CA 1
ATOM 1639 C C . GLY A 1 205 ? -23.983 25.592 48.837 1.00 45.00 205 GLY A C 1
ATOM 1640 O O . GLY A 1 205 ? -24.548 24.682 48.246 1.00 45.00 205 GLY A O 1
ATOM 1641 N N . LEU A 1 206 ? -23.168 25.440 49.879 1.00 38.66 206 LEU A N 1
ATOM 1642 C CA . LEU A 1 206 ? -22.955 24.274 50.737 1.00 38.66 206 LEU A CA 1
ATOM 1643 C C . LEU A 1 206 ? -23.957 23.113 50.527 1.00 38.66 206 LEU A C 1
ATOM 1645 O O . LEU A 1 206 ? -25.096 23.170 50.987 1.00 38.66 206 LEU A O 1
ATOM 1649 N N . VAL A 1 207 ? -23.514 22.029 49.885 1.00 41.94 207 VAL A N 1
ATOM 1650 C CA . VAL A 1 207 ? -24.206 20.736 49.974 1.00 41.94 207 VAL A CA 1
ATOM 1651 C C . VAL A 1 207 ? -23.840 20.135 51.328 1.00 41.94 207 VAL A C 1
ATOM 1653 O O . VAL A 1 207 ? -22.695 19.743 51.544 1.00 41.94 207 VAL A O 1
ATOM 1656 N N . ILE A 1 208 ? -24.799 20.104 52.253 1.00 45.12 208 ILE A N 1
ATOM 1657 C CA . ILE A 1 208 ? -24.675 19.379 53.521 1.00 45.12 208 ILE A CA 1
ATOM 1658 C C . ILE A 1 208 ? -25.091 17.926 53.247 1.00 45.12 208 ILE A C 1
ATOM 1660 O O . ILE A 1 208 ? -26.225 17.703 52.815 1.00 45.12 208 ILE A O 1
ATOM 1664 N N . PRO A 1 209 ? -24.219 16.928 53.469 1.00 34.34 209 PRO A N 1
ATOM 1665 C CA . PRO A 1 209 ? -24.595 15.526 53.322 1.00 34.34 209 PRO A CA 1
ATOM 1666 C C . PRO A 1 209 ? -25.771 15.174 54.252 1.00 34.34 209 PRO A C 1
ATOM 1668 O O . PRO A 1 209 ? -25.679 15.390 55.458 1.00 34.34 209 PRO A O 1
ATOM 1671 N N . GLY A 1 210 ? -26.864 14.629 53.700 1.00 44.78 210 GLY A N 1
ATOM 1672 C CA . GLY A 1 210 ? -27.971 14.043 54.477 1.00 44.78 210 GLY A CA 1
ATOM 1673 C C . GLY A 1 210 ? -29.334 14.749 54.426 1.00 44.78 210 GLY A C 1
ATOM 1674 O O . GLY A 1 210 ? -30.240 14.320 55.133 1.00 44.78 210 GLY A O 1
ATOM 1675 N N . GLN A 1 211 ? -29.526 15.793 53.614 1.00 40.50 211 GLN A N 1
ATOM 1676 C CA . GLN A 1 211 ? -30.851 16.410 53.428 1.00 40.50 211 GLN A CA 1
ATOM 1677 C C . GLN A 1 211 ? -31.549 15.873 52.160 1.00 40.50 211 GLN A C 1
ATOM 1679 O O . GLN A 1 211 ? -30.899 15.770 51.116 1.00 40.50 211 GLN A O 1
ATOM 1684 N N . PRO A 1 212 ? -32.852 15.533 52.214 1.00 43.41 212 PRO A N 1
ATOM 1685 C CA . PRO A 1 212 ? -33.599 15.079 51.045 1.00 43.41 212 PRO A CA 1
ATOM 1686 C C . PRO A 1 212 ? -33.834 16.236 50.060 1.00 43.41 212 PRO A C 1
ATOM 1688 O O . PRO A 1 212 ? -34.170 17.351 50.455 1.00 43.41 212 PRO A O 1
ATOM 1691 N N . LEU A 1 213 ? -33.661 15.957 48.765 1.00 47.09 213 LEU A N 1
ATOM 1692 C CA . LEU A 1 213 ? -33.928 16.880 47.655 1.00 47.09 213 LEU A CA 1
ATOM 1693 C C . LEU A 1 213 ? -35.443 17.015 47.438 1.00 47.09 213 LEU A C 1
ATOM 1695 O O . LEU A 1 213 ? -35.991 16.492 46.472 1.00 47.09 213 LEU A O 1
ATOM 1699 N N . VAL A 1 214 ? -36.134 17.669 48.365 1.00 38.56 214 VAL A N 1
ATOM 1700 C CA . VAL A 1 214 ? -37.561 17.980 48.238 1.00 38.56 214 VAL A CA 1
ATOM 1701 C C . VAL A 1 214 ? -37.679 19.367 47.589 1.00 38.56 214 VAL A C 1
ATOM 1703 O O . VAL A 1 214 ? -36.940 20.279 47.952 1.00 38.56 214 VAL A O 1
ATOM 1706 N N . ASP A 1 215 ? -38.560 19.501 46.595 1.00 41.50 215 ASP A N 1
ATOM 1707 C CA . ASP A 1 215 ? -38.957 20.754 45.918 1.00 41.50 215 ASP A CA 1
ATOM 1708 C C . ASP A 1 215 ? -38.079 21.318 44.785 1.00 41.50 215 ASP A C 1
ATOM 1710 O O . ASP A 1 215 ? -38.089 22.526 44.536 1.00 41.50 215 ASP A O 1
ATOM 1714 N N . ARG A 1 216 ? -37.373 20.486 44.005 1.00 44.00 216 ARG A N 1
ATOM 1715 C CA . ARG A 1 216 ? -36.840 20.944 42.703 1.00 44.00 216 ARG A CA 1
ATOM 1716 C C . ARG A 1 216 ? -37.424 20.143 41.544 1.00 44.00 216 ARG A C 1
ATOM 1718 O O . ARG A 1 216 ? -37.364 18.915 41.600 1.00 44.00 216 ARG A O 1
ATOM 1725 N N . PRO A 1 217 ? -37.964 20.803 40.496 1.00 46.22 217 PRO A N 1
ATOM 1726 C CA . PRO A 1 217 ? -38.383 20.102 39.293 1.00 46.22 217 PRO A CA 1
ATOM 1727 C C . PRO A 1 217 ? -37.152 19.388 38.747 1.00 46.22 217 PRO A C 1
ATOM 1729 O O . PRO A 1 217 ? -36.107 19.998 38.506 1.00 46.22 217 PRO A O 1
ATOM 1732 N N . ILE A 1 218 ? -37.243 18.063 38.672 1.00 52.97 218 ILE A N 1
ATOM 1733 C CA . ILE A 1 218 ? -36.150 17.225 38.208 1.00 52.97 218 ILE A CA 1
ATOM 1734 C C . ILE A 1 218 ? -35.998 17.569 36.729 1.00 52.97 218 ILE A C 1
ATOM 1736 O O . ILE A 1 218 ? -36.790 17.117 35.912 1.00 52.97 218 ILE A O 1
ATOM 1740 N N . TRP A 1 219 ? -35.013 18.395 36.381 1.00 49.84 219 TRP A N 1
ATOM 1741 C CA . TRP A 1 219 ? -34.779 18.839 35.000 1.00 49.84 219 TRP A CA 1
ATOM 1742 C C . TRP A 1 219 ? -34.617 17.649 34.025 1.00 49.84 219 TRP A C 1
ATOM 1744 O O . TRP A 1 219 ? -34.886 17.766 32.832 1.00 49.84 219 TRP A O 1
ATOM 1754 N N . LEU A 1 220 ? -34.270 16.468 34.552 1.00 44.84 220 LEU A N 1
ATOM 1755 C CA . LEU A 1 220 ? -34.296 15.192 33.840 1.00 44.84 220 LEU A CA 1
ATOM 1756 C C . LEU A 1 220 ? -35.694 14.829 33.304 1.00 44.84 220 LEU A C 1
ATOM 1758 O O . LEU A 1 220 ? -35.795 14.340 32.190 1.00 44.84 220 LEU A O 1
ATOM 1762 N N . VAL A 1 221 ? -36.772 15.097 34.049 1.00 47.28 221 VAL A N 1
ATOM 1763 C CA . VAL A 1 221 ? -38.161 14.863 33.611 1.00 47.28 221 VAL A CA 1
ATOM 1764 C C . VAL A 1 221 ? -38.538 15.819 32.479 1.00 47.28 221 VAL A C 1
ATOM 1766 O O . VAL A 1 221 ? -39.142 15.388 31.499 1.00 47.28 221 VAL A O 1
ATOM 1769 N N . GLU A 1 222 ? -38.132 17.090 32.550 1.00 52.34 222 GLU A N 1
ATOM 1770 C CA . GLU A 1 222 ? -38.336 18.048 31.451 1.00 52.34 222 GLU A CA 1
ATOM 1771 C C . GLU A 1 222 ? -37.567 17.622 30.193 1.00 52.34 222 GLU A C 1
ATOM 1773 O O . GLU A 1 222 ? -38.146 17.591 29.107 1.00 52.34 222 GLU A O 1
ATOM 1778 N N . LYS A 1 223 ? -36.307 17.182 30.330 1.00 50.50 223 LYS A N 1
ATOM 1779 C CA . LYS A 1 223 ? -35.533 16.677 29.186 1.00 50.50 223 LYS A CA 1
ATOM 1780 C C . LYS A 1 223 ? -36.029 15.350 28.626 1.00 50.50 223 LYS A C 1
ATOM 1782 O O . LYS A 1 223 ? -36.051 15.204 27.409 1.00 50.50 223 LYS A O 1
ATOM 1787 N N . LEU A 1 224 ? -36.489 14.420 29.458 1.00 45.09 224 LEU A N 1
ATOM 1788 C CA . LEU A 1 224 ? -37.134 13.188 28.989 1.00 45.09 224 LEU A CA 1
ATOM 1789 C C . LEU A 1 224 ? -38.441 13.489 28.241 1.00 45.09 224 LEU A C 1
ATOM 1791 O O . LEU A 1 224 ? -38.741 12.840 27.242 1.00 45.09 224 LEU A O 1
ATOM 1795 N N . THR A 1 225 ? -39.185 14.512 28.668 1.00 51.69 225 THR A N 1
ATOM 1796 C CA . THR A 1 225 ? -40.401 14.965 27.972 1.00 51.69 225 THR A CA 1
ATOM 1797 C C . THR A 1 225 ? -40.076 15.593 26.610 1.00 51.69 225 THR A C 1
ATOM 1799 O O . THR A 1 225 ? -40.805 15.379 25.643 1.00 51.69 225 THR A O 1
ATOM 1802 N N . GLU A 1 226 ? -38.961 16.319 26.503 1.00 50.41 226 GLU A N 1
ATOM 1803 C CA . GLU A 1 226 ? -38.470 16.909 25.249 1.00 50.41 226 GLU A CA 1
ATOM 1804 C C . GLU A 1 226 ? -37.973 15.836 24.263 1.00 50.41 226 GLU A C 1
ATOM 1806 O O . GLU A 1 226 ? -38.372 15.833 23.100 1.00 50.41 226 GLU A O 1
ATOM 1811 N N . VAL A 1 227 ? -37.215 14.844 24.743 1.00 47.69 227 VAL A N 1
ATOM 1812 C CA . VAL A 1 227 ? -36.771 13.690 23.938 1.00 47.69 227 VAL A CA 1
ATOM 1813 C C . VAL A 1 227 ? -37.964 12.852 23.456 1.00 47.69 227 VAL A C 1
ATOM 1815 O O . VAL A 1 227 ? -38.003 12.423 22.302 1.00 47.69 227 VAL A O 1
ATOM 1818 N N . ALA A 1 228 ? -38.989 12.671 24.294 1.00 48.25 228 ALA A N 1
ATOM 1819 C CA . ALA A 1 228 ? -40.230 12.009 23.891 1.00 48.25 228 ALA A CA 1
ATOM 1820 C C . ALA A 1 228 ? -41.011 12.806 22.823 1.00 48.25 228 ALA A C 1
ATOM 1822 O O . ALA A 1 228 ? -41.660 12.213 21.954 1.00 48.25 228 ALA A O 1
ATOM 1823 N N . ALA A 1 229 ? -40.943 14.141 22.849 1.00 52.69 229 ALA A N 1
ATOM 1824 C CA . ALA A 1 229 ? -41.548 14.998 21.831 1.00 52.69 229 ALA A CA 1
ATOM 1825 C C . ALA A 1 229 ? -40.806 14.912 20.483 1.00 52.69 229 ALA A C 1
ATOM 1827 O O . ALA A 1 229 ? -41.462 14.834 19.440 1.00 52.69 229 ALA A O 1
ATOM 1828 N N . ASP A 1 230 ? -39.475 14.823 20.497 1.00 49.06 230 ASP A N 1
ATOM 1829 C CA . ASP A 1 230 ? -38.651 14.637 19.294 1.00 49.06 230 ASP A CA 1
ATOM 1830 C C . ASP A 1 230 ? -38.843 13.249 18.664 1.00 49.06 230 ASP A C 1
ATOM 1832 O O . ASP A 1 230 ? -38.995 13.132 17.445 1.00 49.06 230 ASP A O 1
ATOM 1836 N N . ALA A 1 231 ? -38.966 12.194 19.475 1.00 49.66 231 ALA A N 1
ATOM 1837 C CA . ALA A 1 231 ? -39.332 10.861 18.988 1.00 49.66 231 ALA A CA 1
ATOM 1838 C C . ALA A 1 231 ? -40.720 10.858 18.308 1.00 49.66 231 ALA A C 1
ATOM 1840 O O . ALA A 1 231 ? -40.926 10.228 17.264 1.00 49.66 231 ALA A O 1
ATOM 1841 N N . LYS A 1 232 ? -41.673 11.631 18.847 1.00 53.12 232 LYS A N 1
ATOM 1842 C CA . LYS A 1 232 ? -43.004 11.829 18.250 1.00 53.12 232 LYS A CA 1
ATOM 1843 C C . LYS A 1 232 ? -42.944 12.639 16.947 1.00 53.12 232 LYS A C 1
ATOM 1845 O O . LYS A 1 232 ? -43.717 12.365 16.027 1.00 53.12 232 LYS A O 1
ATOM 1850 N N . ALA A 1 233 ? -42.022 13.596 16.837 1.00 51.03 233 ALA A N 1
ATOM 1851 C CA . ALA A 1 233 ? -41.759 14.330 15.601 1.00 51.03 233 ALA A CA 1
ATOM 1852 C C . ALA A 1 233 ? -41.126 13.432 14.520 1.00 51.03 233 ALA A C 1
ATOM 1854 O O . ALA A 1 233 ? -41.533 13.503 13.360 1.00 51.03 233 ALA A O 1
ATOM 1855 N N . GLY A 1 234 ? -40.223 12.520 1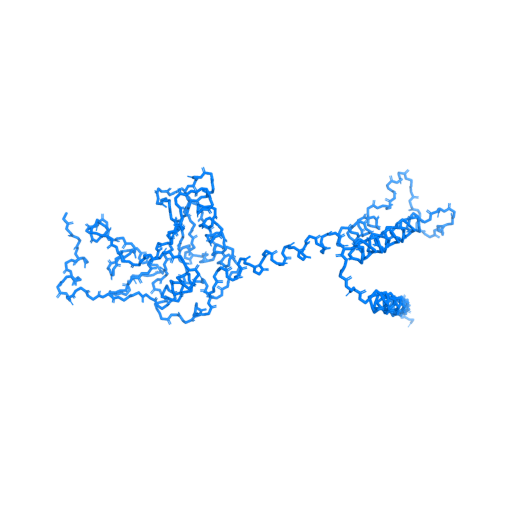4.904 1.00 56.69 234 GLY A N 1
ATOM 1856 C CA . GLY A 1 234 ? -39.636 11.511 14.014 1.00 56.69 234 GLY A CA 1
ATOM 1857 C C . GLY A 1 234 ? -40.677 10.561 13.414 1.00 56.69 234 GLY A C 1
ATOM 1858 O O . GLY A 1 234 ? -40.688 10.335 12.204 1.00 56.69 234 GLY A O 1
ATOM 1859 N N . ARG A 1 235 ? -41.637 10.093 14.225 1.00 57.41 235 ARG A N 1
ATOM 1860 C CA . ARG A 1 235 ? -42.786 9.306 13.737 1.00 57.41 235 ARG A CA 1
ATOM 1861 C C . ARG A 1 235 ? -43.597 10.073 12.690 1.00 57.41 235 ARG A C 1
ATOM 1863 O O . ARG A 1 235 ? -43.919 9.530 11.637 1.00 57.41 235 ARG A O 1
ATOM 1870 N N . LYS A 1 236 ? -43.869 11.354 12.941 1.00 53.59 236 LYS A N 1
ATOM 1871 C CA . LYS A 1 236 ? -44.637 12.205 12.025 1.00 53.59 236 LYS A CA 1
ATOM 1872 C C . LYS A 1 236 ? -43.897 12.469 10.708 1.00 53.59 236 LYS A C 1
ATOM 1874 O O . LYS A 1 236 ? -44.529 12.536 9.658 1.00 53.59 236 LYS A O 1
ATOM 1879 N N . ALA A 1 237 ? -42.568 12.578 10.741 1.00 48.09 237 ALA A N 1
ATOM 1880 C CA . ALA A 1 237 ? -41.745 12.707 9.539 1.00 48.09 237 ALA A CA 1
ATOM 1881 C C . ALA A 1 237 ? -41.794 11.438 8.668 1.00 48.09 237 ALA A C 1
ATOM 1883 O O . ALA A 1 237 ? -41.933 11.542 7.450 1.00 48.09 237 ALA A O 1
ATOM 1884 N N . ILE A 1 238 ? -41.764 10.252 9.286 1.00 58.41 238 ILE A N 1
ATOM 1885 C CA . ILE A 1 238 ? -41.914 8.964 8.589 1.00 58.41 238 ILE A CA 1
ATOM 1886 C C . ILE A 1 238 ? -43.323 8.826 7.993 1.00 58.41 238 ILE A C 1
ATOM 1888 O O . ILE A 1 238 ? -43.458 8.452 6.831 1.00 58.41 238 ILE A O 1
ATOM 1892 N N . GLU A 1 239 ? -44.371 9.199 8.731 1.00 58.84 239 GLU A N 1
ATOM 1893 C CA . GLU A 1 239 ? -45.758 9.191 8.236 1.00 58.84 239 GLU A CA 1
ATOM 1894 C C . GLU A 1 239 ? -45.950 10.118 7.017 1.00 58.84 239 GLU A C 1
ATOM 1896 O O . GLU A 1 239 ? -46.632 9.755 6.052 1.00 58.84 239 GLU A O 1
ATOM 1901 N N . VAL A 1 240 ? -45.302 11.290 7.015 1.00 55.38 240 VAL A N 1
ATOM 1902 C CA . VAL A 1 240 ? -45.289 12.218 5.869 1.00 55.38 240 VAL A CA 1
ATOM 1903 C C . VAL A 1 240 ? -44.521 11.630 4.682 1.00 55.38 240 VAL A C 1
ATOM 1905 O O . VAL A 1 240 ? -44.998 11.723 3.551 1.00 55.38 240 VAL A O 1
ATOM 1908 N N . LEU A 1 241 ? -43.374 10.986 4.921 1.00 52.25 241 LEU A N 1
ATOM 1909 C CA . LEU A 1 241 ? -42.562 10.366 3.870 1.00 52.25 241 LEU A CA 1
ATOM 1910 C C . LEU A 1 241 ? -43.303 9.201 3.191 1.00 52.25 241 LEU A C 1
ATOM 1912 O O . LEU A 1 241 ? -43.322 9.100 1.966 1.00 52.25 241 LEU A O 1
ATOM 1916 N N . VAL A 1 242 ? -43.970 8.359 3.983 1.00 57.31 242 VAL A N 1
ATOM 1917 C CA . VAL A 1 242 ? -44.788 7.242 3.489 1.00 57.31 242 VAL A CA 1
ATOM 1918 C C . VAL A 1 242 ? -46.009 7.753 2.719 1.00 57.31 242 VAL A C 1
ATOM 1920 O O . VAL A 1 242 ? -46.325 7.233 1.649 1.00 57.31 242 VAL A O 1
ATOM 1923 N N . SER A 1 243 ? -46.652 8.824 3.193 1.00 59.00 243 SER A N 1
ATOM 1924 C CA . SER A 1 243 ? -47.754 9.471 2.466 1.00 59.00 243 SER A CA 1
ATOM 1925 C C . SER A 1 243 ? -47.300 10.047 1.118 1.00 59.00 243 SER A C 1
ATOM 1927 O O . SER A 1 243 ? -48.006 9.901 0.120 1.00 59.00 243 SER A O 1
ATOM 1929 N N . ALA A 1 244 ? -46.107 10.651 1.061 1.00 49.06 244 ALA A N 1
ATOM 1930 C CA . ALA A 1 244 ? -45.520 11.175 -0.172 1.00 49.06 244 ALA A CA 1
ATOM 1931 C C . ALA A 1 244 ? -45.156 10.063 -1.175 1.00 49.06 244 ALA A C 1
ATOM 1933 O O . ALA A 1 244 ? -45.385 10.222 -2.373 1.00 49.06 244 ALA A O 1
ATOM 1934 N N . LEU A 1 245 ? -44.653 8.919 -0.697 1.00 52.19 245 LEU A N 1
ATOM 1935 C CA . LEU A 1 245 ? -44.349 7.748 -1.531 1.00 52.19 245 LEU A CA 1
ATOM 1936 C C . LEU A 1 245 ? -45.615 7.108 -2.123 1.00 52.19 245 LEU A C 1
ATOM 1938 O O . LEU A 1 245 ? -45.647 6.798 -3.315 1.00 52.19 245 LEU A O 1
ATOM 1942 N N . ASN A 1 246 ? -46.681 6.990 -1.327 1.00 55.38 246 ASN A N 1
ATOM 1943 C CA . ASN A 1 246 ? -47.967 6.462 -1.790 1.00 55.38 246 ASN A CA 1
ATOM 1944 C C . ASN A 1 246 ? -48.649 7.400 -2.809 1.00 55.38 246 ASN A C 1
ATOM 1946 O O . ASN A 1 246 ? -49.280 6.928 -3.754 1.00 55.38 246 ASN A O 1
ATOM 1950 N N . ALA A 1 247 ? -48.480 8.723 -2.678 1.00 56.69 247 ALA A N 1
ATOM 1951 C CA . ALA A 1 247 ? -48.963 9.698 -3.664 1.00 56.69 247 ALA A CA 1
ATOM 1952 C C . ALA A 1 247 ? -48.227 9.611 -5.021 1.00 56.69 247 ALA A C 1
ATOM 1954 O O . ALA A 1 247 ? -48.773 10.025 -6.042 1.00 56.69 247 ALA A O 1
ATOM 1955 N N . GLY A 1 248 ? -47.011 9.051 -5.041 1.00 58.25 248 GLY A N 1
ATOM 1956 C CA . GLY A 1 248 ? -46.189 8.840 -6.238 1.00 58.25 248 GLY A CA 1
ATOM 1957 C C . GLY A 1 248 ? -46.404 7.502 -6.961 1.00 58.25 248 GLY A C 1
ATOM 1958 O O . GLY A 1 248 ? -45.672 7.211 -7.903 1.00 58.25 248 GLY A O 1
ATOM 1959 N N . GLY A 1 249 ? -47.374 6.679 -6.543 1.00 47.69 249 GLY A N 1
ATOM 1960 C CA . GLY A 1 249 ? -47.721 5.416 -7.214 1.00 47.69 249 GLY A CA 1
ATOM 1961 C C . GLY A 1 249 ? -46.903 4.187 -6.794 1.00 47.69 249 GLY A C 1
ATOM 1962 O O . GLY A 1 249 ? -47.068 3.123 -7.389 1.00 47.69 249 GLY A O 1
ATOM 1963 N N . GLY A 1 250 ? -46.053 4.294 -5.768 1.00 52.59 250 GLY A N 1
ATOM 1964 C CA . GLY A 1 250 ? -45.452 3.128 -5.117 1.00 52.59 250 GLY A CA 1
ATOM 1965 C C . GLY A 1 250 ? -46.412 2.543 -4.081 1.00 52.59 250 GLY A C 1
ATOM 1966 O O . GLY A 1 250 ? -46.869 3.267 -3.204 1.00 52.59 250 GLY A O 1
ATOM 1967 N N . GLN A 1 251 ? -46.726 1.245 -4.151 1.00 53.75 251 GLN A N 1
ATOM 1968 C CA . GLN A 1 251 ? -47.409 0.566 -3.046 1.00 53.75 251 GLN A CA 1
ATOM 1969 C C . GLN A 1 251 ? -46.386 0.230 -1.962 1.00 53.75 251 GLN A C 1
ATOM 1971 O O . GLN A 1 251 ? -45.645 -0.744 -2.075 1.00 53.75 251 GLN A O 1
ATOM 1976 N N . VAL A 1 252 ? -46.349 1.040 -0.908 1.00 59.44 252 VAL A N 1
ATOM 1977 C CA . VAL A 1 252 ? -45.650 0.692 0.328 1.00 59.44 252 VAL A CA 1
ATOM 1978 C C . VAL A 1 252 ? -46.683 0.118 1.289 1.00 59.44 252 VAL A C 1
ATOM 1980 O O . VAL A 1 252 ? -47.669 0.791 1.606 1.00 59.44 252 VAL A O 1
ATOM 1983 N N . ASP A 1 253 ? -46.470 -1.117 1.758 1.00 69.00 253 ASP A N 1
ATOM 1984 C CA . ASP A 1 253 ? -47.312 -1.742 2.786 1.00 69.00 253 ASP A CA 1
ATOM 1985 C C . ASP A 1 253 ? -47.139 -1.002 4.118 1.00 69.00 253 ASP A C 1
ATOM 1987 O O . ASP A 1 253 ? -46.345 -1.341 4.999 1.00 69.00 253 ASP A O 1
ATOM 1991 N N . THR A 1 254 ? -47.888 0.088 4.215 1.00 61.22 254 THR A N 1
ATOM 1992 C CA . THR A 1 254 ? -47.843 1.044 5.311 1.00 61.22 254 THR A CA 1
ATOM 1993 C C . THR A 1 254 ? -48.291 0.379 6.611 1.00 61.22 254 THR A C 1
ATOM 1995 O O . THR A 1 254 ? -47.772 0.709 7.673 1.00 61.22 254 THR A O 1
ATOM 1998 N N . ALA A 1 255 ? -49.191 -0.608 6.533 1.00 66.62 255 ALA A N 1
ATOM 1999 C CA . ALA A 1 255 ? -49.624 -1.379 7.690 1.00 66.62 255 ALA A CA 1
ATOM 2000 C C . ALA A 1 255 ? -48.481 -2.242 8.238 1.00 66.62 255 ALA A C 1
ATOM 2002 O O . ALA A 1 255 ? -48.259 -2.250 9.447 1.00 66.62 255 ALA A O 1
ATOM 2003 N N . SER A 1 256 ? -47.702 -2.896 7.369 1.00 61.44 256 SER A N 1
ATOM 2004 C CA . SER A 1 256 ? -46.541 -3.682 7.801 1.00 61.44 256 SER A CA 1
ATOM 2005 C C . SER A 1 256 ? -45.434 -2.817 8.409 1.00 61.44 256 SER A C 1
ATOM 2007 O O . SER A 1 256 ? -44.817 -3.233 9.390 1.00 61.44 256 SER A O 1
ATOM 2009 N N . ILE A 1 257 ? -45.181 -1.619 7.870 1.00 62.56 257 ILE A N 1
ATOM 2010 C CA . ILE A 1 257 ? -44.174 -0.700 8.430 1.00 62.56 257 ILE A CA 1
ATOM 2011 C C . ILE A 1 257 ? -44.618 -0.187 9.801 1.00 62.56 257 ILE A C 1
ATOM 2013 O O . ILE A 1 257 ? -43.844 -0.255 10.754 1.00 62.56 257 ILE A O 1
ATOM 2017 N N . LEU A 1 258 ? -45.864 0.280 9.921 1.00 70.88 258 LEU A N 1
ATOM 2018 C CA . LEU A 1 258 ? -46.401 0.762 11.194 1.00 70.88 258 LEU A CA 1
ATOM 2019 C C . LEU A 1 258 ? -46.447 -0.358 12.243 1.00 70.88 258 LEU A C 1
ATOM 2021 O O . LEU A 1 258 ? -46.011 -0.141 13.369 1.00 70.88 258 LEU A O 1
ATOM 2025 N N . SER A 1 259 ? -46.850 -1.573 11.857 1.00 71.25 259 SER A N 1
ATOM 2026 C CA . SER A 1 259 ? -46.808 -2.750 12.736 1.00 71.25 259 SER A CA 1
ATOM 2027 C C . SER A 1 259 ? -45.389 -3.037 13.223 1.00 71.25 259 SER A C 1
ATOM 2029 O O . SER A 1 259 ? -45.180 -3.294 14.406 1.00 71.25 259 SER A O 1
ATOM 2031 N N . ARG A 1 260 ? -44.384 -2.947 12.342 1.00 61.50 260 ARG A N 1
ATOM 2032 C CA . ARG A 1 260 ? -42.988 -3.168 12.733 1.00 61.50 260 ARG A CA 1
ATOM 2033 C C . ARG A 1 260 ? -42.464 -2.075 13.664 1.00 61.50 260 ARG A C 1
ATOM 2035 O O . ARG A 1 260 ? -41.668 -2.366 14.553 1.00 61.50 260 ARG A O 1
ATOM 2042 N N . MET A 1 261 ? -42.908 -0.832 13.483 1.00 67.00 261 MET A N 1
ATOM 2043 C CA . MET A 1 261 ? -42.588 0.265 14.398 1.00 67.00 261 MET A CA 1
ATOM 2044 C C . MET A 1 261 ? -43.216 0.050 15.778 1.00 67.00 261 MET A C 1
ATOM 2046 O O . MET A 1 261 ? -42.532 0.244 16.781 1.00 67.00 261 MET A O 1
ATOM 2050 N N . ASP A 1 262 ? -44.473 -0.391 15.840 1.00 78.19 262 ASP A N 1
ATOM 2051 C CA . ASP A 1 262 ? -45.151 -0.696 17.103 1.00 78.19 262 ASP A CA 1
ATOM 2052 C C . ASP A 1 262 ? -44.491 -1.890 17.822 1.00 78.19 262 ASP A C 1
ATOM 2054 O O . ASP A 1 262 ? -44.293 -1.847 19.037 1.00 78.19 262 ASP A O 1
ATOM 2058 N N . GLU A 1 263 ? -44.057 -2.919 17.084 1.00 66.38 263 GLU A N 1
ATOM 2059 C CA . GLU A 1 263 ? -43.264 -4.034 17.626 1.00 66.38 263 GLU A CA 1
ATOM 2060 C C . GLU A 1 263 ? -41.928 -3.570 18.218 1.00 66.38 263 GLU A C 1
ATOM 2062 O O . GLU A 1 263 ? -41.557 -3.992 19.314 1.00 66.38 263 GLU A O 1
ATOM 2067 N N . LEU A 1 264 ? -41.199 -2.702 17.509 1.00 63.25 264 LEU A N 1
ATOM 2068 C CA . LEU A 1 264 ? -39.932 -2.149 17.993 1.00 63.25 264 LEU A CA 1
ATOM 2069 C C . LEU A 1 264 ? -40.142 -1.270 19.229 1.00 63.25 264 LEU A C 1
ATOM 2071 O O . LEU A 1 264 ? -39.384 -1.384 20.190 1.00 63.25 264 LEU A O 1
ATOM 2075 N N . ALA A 1 265 ? -41.195 -0.450 19.245 1.00 72.56 265 ALA A N 1
ATOM 2076 C CA . ALA A 1 265 ? -41.553 0.353 20.409 1.00 72.56 265 ALA A CA 1
ATOM 2077 C C . ALA A 1 265 ? -41.890 -0.531 21.622 1.00 72.56 265 ALA A C 1
ATOM 2079 O O . ALA A 1 265 ? -41.420 -0.272 22.730 1.00 72.56 265 ALA A O 1
ATOM 2080 N N . ALA A 1 266 ? -42.649 -1.612 21.421 1.00 76.88 266 ALA A N 1
ATOM 2081 C CA . ALA A 1 266 ? -42.958 -2.571 22.479 1.00 76.88 266 ALA A CA 1
ATOM 2082 C C . ALA A 1 266 ? -41.704 -3.308 22.984 1.00 76.88 266 ALA A C 1
ATOM 2084 O O . ALA A 1 266 ? -41.558 -3.522 24.191 1.00 76.88 266 ALA A O 1
ATOM 2085 N N . ALA A 1 267 ? -40.786 -3.670 22.082 1.00 67.00 267 ALA A N 1
ATOM 2086 C CA . ALA A 1 267 ? -39.516 -4.296 22.435 1.00 67.00 267 ALA A CA 1
ATOM 2087 C C . ALA A 1 267 ? -38.622 -3.358 23.261 1.00 67.00 267 ALA A C 1
ATOM 2089 O O . ALA A 1 267 ? -38.023 -3.800 24.243 1.00 67.00 267 ALA A O 1
ATOM 2090 N N . GLU A 1 268 ? -38.578 -2.068 22.922 1.00 73.00 268 GLU A N 1
ATOM 2091 C CA . GLU A 1 268 ? -37.794 -1.082 23.670 1.00 73.00 268 GLU A CA 1
ATOM 2092 C C . GLU A 1 268 ? -38.369 -0.864 25.077 1.00 73.00 268 GLU A C 1
ATOM 2094 O O . GLU A 1 268 ? -37.624 -0.911 26.054 1.00 73.00 268 GLU A O 1
ATOM 2099 N N . VAL A 1 269 ? -39.699 -0.774 25.217 1.00 78.31 269 VAL A N 1
ATOM 2100 C CA . VAL A 1 269 ? -40.372 -0.714 26.532 1.00 78.31 269 VAL A CA 1
ATOM 2101 C C . VAL A 1 269 ? -40.066 -1.957 27.378 1.00 78.31 269 VAL A C 1
ATOM 2103 O O . VAL A 1 269 ? -39.856 -1.868 28.591 1.00 78.31 269 VAL A O 1
ATOM 2106 N N . ALA A 1 270 ? -40.032 -3.141 26.760 1.00 80.00 270 ALA A N 1
ATOM 2107 C CA . ALA A 1 270 ? -39.670 -4.369 27.460 1.00 80.00 270 ALA A CA 1
ATOM 2108 C C . ALA A 1 270 ? -38.200 -4.354 27.913 1.00 80.00 270 ALA A C 1
ATOM 2110 O O . ALA A 1 270 ? -37.902 -4.737 29.047 1.00 80.00 270 ALA A O 1
ATOM 2111 N N . ARG A 1 271 ? -37.288 -3.877 27.060 1.00 76.62 271 ARG A N 1
ATOM 2112 C CA . ARG A 1 271 ? -35.862 -3.734 27.373 1.00 76.62 271 ARG A CA 1
ATOM 2113 C C . ARG A 1 271 ? -35.625 -2.737 28.505 1.00 76.62 271 ARG A C 1
ATOM 2115 O O . ARG A 1 271 ? -34.872 -3.045 29.427 1.00 76.62 271 ARG A O 1
ATOM 2122 N N . GLU A 1 272 ? -36.293 -1.587 28.470 1.00 82.62 272 GLU A N 1
ATOM 2123 C CA . GLU A 1 272 ? -36.236 -0.571 29.524 1.00 82.62 272 GLU A CA 1
ATOM 2124 C C . GLU A 1 272 ? -36.678 -1.154 30.870 1.00 82.62 272 GLU A C 1
ATOM 2126 O O . GLU A 1 272 ? -35.983 -1.001 31.874 1.00 82.62 272 GLU A O 1
ATOM 2131 N N . ARG A 1 273 ? -37.771 -1.928 30.889 1.00 87.00 273 ARG A N 1
ATOM 2132 C CA . ARG A 1 273 ? -38.238 -2.613 32.103 1.00 87.00 273 ARG A CA 1
ATOM 2133 C C . ARG A 1 273 ? -37.193 -3.578 32.673 1.00 87.00 273 ARG A C 1
ATOM 2135 O O . ARG A 1 273 ? -37.018 -3.630 33.888 1.00 87.00 273 ARG A O 1
ATOM 2142 N N . VAL A 1 274 ? -36.491 -4.324 31.818 1.00 85.75 274 VAL A N 1
ATOM 2143 C CA . VAL A 1 274 ? -35.410 -5.232 32.245 1.00 85.75 274 VAL A CA 1
ATOM 2144 C C . VAL A 1 274 ? -34.230 -4.453 32.829 1.00 85.75 274 VAL A C 1
ATOM 2146 O O . VAL A 1 274 ? -33.684 -4.853 33.856 1.00 85.75 274 VAL A O 1
ATOM 2149 N N . LEU A 1 275 ? -33.845 -3.333 32.212 1.00 81.81 275 LEU A N 1
ATOM 2150 C CA . LEU A 1 275 ? -32.762 -2.485 32.716 1.00 81.81 275 LEU A CA 1
ATOM 2151 C C . LEU A 1 275 ? -33.115 -1.848 34.063 1.00 81.81 275 LEU A C 1
ATOM 2153 O O . LEU A 1 275 ? -32.296 -1.892 34.977 1.00 81.81 275 LEU A O 1
ATOM 2157 N N . LEU A 1 276 ? -34.336 -1.327 34.213 1.00 84.62 276 LEU A N 1
ATOM 2158 C CA . LEU A 1 276 ? -34.825 -0.777 35.480 1.00 84.62 276 LEU A CA 1
ATOM 2159 C C . LEU A 1 276 ? -34.828 -1.831 36.591 1.00 84.62 276 LEU A C 1
ATOM 2161 O O . LEU A 1 276 ? -34.390 -1.545 37.704 1.00 84.62 276 LEU A O 1
ATOM 2165 N N . GLN A 1 277 ? -35.240 -3.064 36.283 1.00 91.31 277 GLN A N 1
ATOM 2166 C CA . GLN A 1 277 ? -35.156 -4.166 37.240 1.00 91.31 277 GLN A CA 1
ATOM 2167 C C . GLN A 1 277 ? -33.703 -4.466 37.627 1.00 91.31 277 GLN A C 1
ATOM 2169 O O . GLN A 1 277 ? -33.395 -4.592 38.808 1.00 91.31 277 GLN A O 1
ATOM 2174 N N . ARG A 1 278 ? -32.787 -4.523 36.652 1.00 87.88 278 ARG A N 1
ATOM 2175 C CA . ARG A 1 278 ? -31.367 -4.779 36.922 1.00 87.88 278 ARG A CA 1
ATOM 2176 C C . ARG A 1 278 ? -30.734 -3.687 37.785 1.00 87.88 278 ARG A C 1
ATOM 2178 O O . ARG A 1 278 ? -29.896 -4.002 38.625 1.00 87.88 278 ARG A O 1
ATOM 2185 N N . ILE A 1 279 ? -31.115 -2.427 37.576 1.00 83.44 279 ILE A N 1
ATOM 2186 C CA . ILE A 1 279 ? -30.677 -1.306 38.415 1.00 83.44 279 ILE A CA 1
ATOM 2187 C C . ILE A 1 279 ? -31.180 -1.502 39.848 1.00 83.44 279 ILE A C 1
ATOM 2189 O O . ILE A 1 279 ? -30.367 -1.455 40.767 1.00 83.44 279 ILE A O 1
ATOM 2193 N N . ALA A 1 280 ? -32.467 -1.811 40.038 1.00 88.94 280 ALA A N 1
ATOM 2194 C CA . ALA A 1 280 ? -33.032 -2.071 41.363 1.00 88.94 280 ALA A CA 1
ATOM 2195 C C . ALA A 1 280 ? -32.333 -3.244 42.084 1.00 88.94 280 ALA A C 1
ATOM 2197 O O . ALA A 1 280 ? -32.041 -3.157 43.277 1.00 88.94 280 ALA A O 1
ATOM 2198 N N . ASP A 1 281 ? -32.002 -4.317 41.358 1.00 88.25 281 ASP A N 1
ATOM 2199 C CA . ASP A 1 281 ? -31.269 -5.463 41.910 1.00 88.25 281 ASP A CA 1
ATOM 2200 C C . ASP A 1 281 ? -29.851 -5.066 42.365 1.00 88.25 281 ASP A C 1
ATOM 2202 O O . ASP A 1 281 ? -29.412 -5.445 43.452 1.00 88.25 281 ASP A O 1
ATOM 2206 N N . LEU A 1 282 ? -29.135 -4.278 41.553 1.00 87.62 282 LEU A N 1
ATOM 2207 C CA . LEU A 1 282 ? -27.794 -3.783 41.883 1.00 87.62 282 LEU A CA 1
ATOM 2208 C C . LEU A 1 282 ? -27.814 -2.817 43.074 1.00 87.62 282 LEU A C 1
ATOM 2210 O O . LEU A 1 282 ? -26.908 -2.848 43.907 1.00 87.62 282 LEU A O 1
ATOM 2214 N N . GLU A 1 283 ? -28.842 -1.973 43.182 1.00 91.25 283 GLU A N 1
ATOM 2215 C CA . GLU A 1 283 ? -29.039 -1.094 44.338 1.00 91.25 283 GLU A CA 1
ATOM 2216 C C . GLU A 1 283 ? -29.265 -1.901 45.624 1.00 91.25 283 GLU A C 1
ATOM 2218 O O . GLU A 1 283 ? -28.685 -1.573 46.664 1.00 91.25 283 GLU A O 1
ATOM 2223 N N . ALA A 1 284 ? -30.033 -2.992 45.553 1.00 92.44 284 ALA A N 1
ATOM 2224 C CA . ALA A 1 284 ? -30.239 -3.901 46.678 1.00 92.44 284 ALA A CA 1
ATOM 2225 C C . ALA A 1 284 ? -28.947 -4.641 47.083 1.00 92.44 284 ALA A C 1
ATOM 2227 O O . ALA A 1 284 ? -28.631 -4.722 48.272 1.00 92.44 284 ALA A O 1
ATOM 2228 N N . GLU A 1 285 ? -28.164 -5.132 46.117 1.00 91.38 285 GLU A N 1
ATOM 2229 C CA . GLU A 1 285 ? -26.866 -5.786 46.357 1.00 91.38 285 GLU A CA 1
ATOM 2230 C C . GLU A 1 285 ? -25.851 -4.819 46.997 1.00 91.38 285 GLU A C 1
ATOM 2232 O O . GLU A 1 285 ? -25.166 -5.149 47.975 1.00 91.38 285 GLU A O 1
ATOM 2237 N N . LEU A 1 286 ? -25.798 -3.578 46.505 1.00 88.50 286 LEU A N 1
ATOM 2238 C CA . LEU A 1 286 ? -24.957 -2.526 47.072 1.00 88.50 286 LEU A CA 1
ATOM 2239 C C . LEU A 1 286 ? -25.390 -2.149 48.499 1.00 88.50 286 LEU A C 1
ATOM 2241 O O . LEU A 1 286 ? -24.545 -1.897 49.358 1.00 88.50 286 LEU A O 1
ATOM 2245 N N . ALA A 1 287 ? -26.694 -2.109 48.775 1.00 90.38 287 ALA A N 1
ATOM 2246 C CA . ALA A 1 287 ? -27.204 -1.869 50.122 1.00 90.38 287 ALA A CA 1
ATOM 2247 C C . ALA A 1 287 ? -26.828 -3.006 51.089 1.00 90.38 287 ALA A C 1
ATOM 2249 O O . ALA A 1 287 ? -26.435 -2.734 52.224 1.00 90.38 287 ALA A O 1
ATOM 2250 N N . ALA A 1 288 ? -26.885 -4.263 50.636 1.00 91.44 288 ALA A N 1
ATOM 2251 C CA . ALA A 1 288 ? -26.520 -5.429 51.438 1.00 91.44 288 ALA A CA 1
ATOM 2252 C C . ALA A 1 288 ? -25.019 -5.461 51.780 1.00 91.44 288 ALA A C 1
ATOM 2254 O O . ALA A 1 288 ? -24.651 -5.706 52.925 1.00 91.44 288 ALA A O 1
ATOM 2255 N N . THR A 1 289 ? -24.147 -5.141 50.819 1.00 89.94 289 THR A N 1
ATOM 2256 C CA . THR A 1 289 ? -22.683 -5.097 51.027 1.00 89.94 289 THR A CA 1
ATOM 2257 C C . THR A 1 289 ? -22.220 -3.962 51.942 1.00 89.94 289 THR A C 1
ATOM 2259 O O . THR A 1 289 ? -21.130 -4.029 52.506 1.00 89.94 289 THR A O 1
ATOM 2262 N N . ARG A 1 290 ? -23.042 -2.922 52.118 1.00 88.88 290 ARG A N 1
ATOM 2263 C CA . ARG A 1 290 ? -22.766 -1.793 53.019 1.00 88.88 290 ARG A CA 1
ATOM 2264 C C . ARG A 1 290 ? -23.201 -2.031 54.464 1.00 88.88 290 ARG A C 1
ATOM 2266 O O . ARG A 1 290 ? -22.926 -1.174 55.304 1.00 88.88 290 ARG A O 1
ATOM 2273 N N . GLN A 1 291 ? -23.862 -3.147 54.777 1.00 84.19 291 GLN A N 1
ATOM 2274 C CA . GLN A 1 291 ? -24.161 -3.473 56.168 1.00 84.19 291 GLN A CA 1
ATOM 2275 C C . GLN A 1 291 ? -22.856 -3.850 56.890 1.00 84.19 291 GLN A C 1
ATOM 2277 O O . GLN A 1 291 ? -22.145 -4.743 56.427 1.00 84.19 291 GLN A O 1
ATOM 2282 N N . PRO A 1 292 ? -22.493 -3.162 57.988 1.00 68.00 292 PRO A N 1
ATOM 2283 C CA . PRO A 1 292 ? -21.286 -3.490 58.731 1.00 68.00 292 PRO A CA 1
ATOM 2284 C C . PRO A 1 292 ? -21.394 -4.918 59.270 1.00 68.00 292 PRO A C 1
ATOM 2286 O O . PRO A 1 292 ? -22.407 -5.285 59.866 1.00 68.00 292 PRO A O 1
ATOM 2289 N N . VAL A 1 293 ? -20.348 -5.716 59.043 1.00 72.50 293 VAL A N 1
ATOM 2290 C CA . VAL A 1 293 ? -20.200 -7.038 59.661 1.00 72.50 293 VAL A CA 1
ATOM 2291 C C . VAL A 1 293 ? -20.172 -6.821 61.175 1.00 72.50 293 VAL A C 1
ATOM 2293 O O . VAL A 1 293 ? -19.272 -6.146 61.677 1.00 72.50 293 VAL A O 1
ATOM 2296 N N . ALA A 1 294 ? -21.212 -7.306 61.853 1.00 65.75 294 ALA A N 1
ATOM 2297 C CA . ALA A 1 294 ? -21.372 -7.235 63.303 1.00 65.75 294 ALA A CA 1
ATOM 2298 C C . ALA A 1 294 ? -20.420 -8.192 64.030 1.00 65.75 294 ALA A C 1
ATOM 2300 O O . ALA A 1 294 ? -20.138 -9.281 63.475 1.00 65.75 294 ALA A O 1
#

Radius of gyration: 30.33 Å; chains: 1; bounding box: 77×42×81 Å

Sequence (294 aa):
MASQGFRDWVAAGKPYTLIRPAKALKRNLKAHGLTVFDFPDDGHQRAEPPEDHTPYSATGWPGPNARWKARALDIMPRADNSAGRKENADIARQLIRDRDAGRPAVMWIKYLNWTDEQGVCQQERWTDAQHPNRRTTRDSSDSGHVHVSGRSDADDDGRAEDYDPISRMRELEDDMYNDEDRRRGRNVDEAIWQGIVNGAPKAKGLVIPGQPLVDRPIWLVEKLTEVAADAKAGRKAIEVLVSALNAGGGQVDTASILSRMDELAAAEVARERVLLQRIADLEAELAATRQPVA

pLDDT: mean 78.89, std 20.35, range [34.34, 98.44]

Foldseek 3Di:
DADPLLVVCVVVVNAADEFQLVVQACVQLVVVVWDKDLADDPDLSRDVVRDQSAQQHQPAPPDGADHRYHFKMWTAQPDPDLVSLQVQQLLLVLLLVCLLVVPPQSLQWAWKWEAHSVRFIKIWGQRPPVGSSDIDMDGDPPYRTIMTGGHRVCRHPCSNNPPRSVVVSVVVVVVVVVVVVVCVVVVLVVVLVCCVVVVPPPPPDDDDPDDDPPDDDPVNVVSVVVVVVVVVVVVVVVVVVVVVCVVVVDDDPVVVVVVVVVVVVVVVVVVVVVVVVVVVVVVVVVVVVPDDDD

Secondary structure (DSSP, 8-state):
---HHHHHHHHTT---EE-HHHHHHHHHHHHTT-EEE-S--HHHHH-SSPPTTSTT-S--SSSPPPTTEE-EEEEE-SSSSHHHHHHHHHHHHHHHHHHHTT-GGGTTEEEEEEE-TTS-EEEEE---SS-TT--EEEE-S--SSEEEEE-TT-TT--TTTT--HHHHHHHHHHHHHHHHHHHHHHHHHHHHHHHHHH-S---SS---TT----S---HHHHHHHHHHHHHHHHHHHHHHHHHHHHHTT----HHHHHHHHHHHHHHHHHHHHHHHHHHHHHHHHHHHHTS---

Organism: NCBI:txid1424081